Protein AF-A0A7J6B095-F1 (afdb_monomer)

pLDDT: mean 76.27, std 14.7, range [30.58, 93.81]

Nearest PDB structures (foldseek):
  8i7o-assembly1_B8  TM=3.056E-01  e=8.978E+00  Mus musculus
  5c21-assembly1_B  TM=3.243E-01  e=8.467E+00  Escherichia coli

Secondary structure (DSSP, 8-state):
-TTTT-----------------S-HHHHHHHHHHHHHHHHHHHHHHHHHHHHHHHHHHHHHHHHHHHHHHHHHH-TTSS--B--HHHHHHHHHHHHTTPPP-PSPPTTHHHH-B-TT-----HHHHHHHHHHHHHHHHHHHHHHHHHHHHHHHHHHHHHHHHHHHH------S----------SHHHHHHHHHHHHHHHHHHS---SS-GGG-PPPPPP-HHHHHHHHHHHHHHHHHHHHHHHHHHHHHHHH-

Radius of gyration: 40.47 Å; Cα contacts (8 Å, |Δi|>4): 85; chains: 1; bounding box: 91×38×121 Å

InterPro domains:
  IPR012858 Dendritic cell-specific transmembrane protein-like [PF07782] (78-253)
  IPR051856 Cell Surface Receptor and E3 Ligase Protein [PTHR21041] (1-253)

Structure (mmCIF, N/CA/C/O backbone):
data_AF-A0A7J6B095-F1
#
_entry.id   AF-A0A7J6B095-F1
#
loop_
_atom_site.group_PDB
_atom_site.id
_atom_site.type_symbol
_atom_site.label_atom_id
_atom_site.label_alt_id
_atom_site.label_comp_id
_atom_site.label_asym_id
_atom_site.label_entity_id
_atom_site.label_seq_id
_atom_site.pdbx_PDB_ins_code
_atom_site.Cartn_x
_atom_site.Cartn_y
_atom_site.Cartn_z
_atom_site.occupancy
_atom_site.B_iso_or_equiv
_atom_site.auth_seq_id
_atom_site.auth_comp_id
_atom_site.auth_asym_id
_atom_site.auth_atom_id
_atom_site.pdbx_PDB_model_num
ATOM 1 N N . MET A 1 1 ? 58.255 -6.120 -63.615 1.00 47.34 1 MET A N 1
ATOM 2 C CA . MET A 1 1 ? 56.806 -5.817 -63.657 1.00 47.34 1 MET A CA 1
ATOM 3 C C . MET A 1 1 ? 56.027 -6.206 -62.397 1.00 47.34 1 MET A C 1
ATOM 5 O O . MET A 1 1 ? 55.008 -5.591 -62.153 1.00 47.34 1 MET A O 1
ATOM 9 N N . LYS A 1 2 ? 56.481 -7.151 -61.554 1.00 40.62 2 LYS A N 1
ATOM 10 C CA . LYS A 1 2 ? 55.743 -7.586 -60.344 1.00 40.62 2 LYS A CA 1
ATOM 11 C C . LYS A 1 2 ? 55.802 -6.631 -59.130 1.00 40.62 2 LYS A C 1
ATOM 13 O O . LYS A 1 2 ? 55.178 -6.924 -58.126 1.00 40.62 2 LYS A O 1
ATOM 18 N N . LYS A 1 3 ? 56.552 -5.523 -59.220 1.00 46.78 3 LYS A N 1
ATOM 19 C CA . LYS A 1 3 ? 56.699 -4.512 -58.150 1.00 46.78 3 LYS A CA 1
ATOM 20 C C . LYS A 1 3 ? 55.818 -3.268 -58.335 1.00 46.78 3 LYS A C 1
ATOM 22 O O . LYS A 1 3 ? 55.747 -2.450 -57.434 1.00 46.78 3 LYS A O 1
ATOM 27 N N . GLU A 1 4 ? 55.160 -3.125 -59.486 1.00 44.06 4 GLU A N 1
ATOM 28 C CA . GLU A 1 4 ? 54.345 -1.941 -59.824 1.00 44.06 4 GLU A CA 1
ATOM 29 C C . GLU A 1 4 ? 52.897 -2.041 -59.296 1.00 44.06 4 GLU A C 1
ATOM 31 O O . GLU A 1 4 ? 52.136 -1.090 -59.411 1.00 44.06 4 GLU A O 1
ATOM 36 N N . PHE A 1 5 ? 52.502 -3.184 -58.720 1.00 51.31 5 PHE A N 1
ATOM 37 C CA . PHE A 1 5 ? 51.111 -3.474 -58.337 1.00 51.31 5 PHE A CA 1
ATOM 38 C C . PHE A 1 5 ? 50.965 -3.948 -56.878 1.00 51.31 5 PHE A C 1
ATOM 40 O O . PHE A 1 5 ? 50.053 -4.706 -56.554 1.00 51.31 5 PHE A O 1
ATOM 47 N N . GLU A 1 6 ? 51.859 -3.529 -55.978 1.00 35.97 6 GLU A N 1
ATOM 48 C CA . GLU A 1 6 ? 51.652 -3.710 -54.534 1.00 35.97 6 GLU A CA 1
ATOM 49 C C . GLU A 1 6 ? 50.823 -2.543 -53.988 1.00 35.97 6 GLU A C 1
ATOM 51 O O . GLU A 1 6 ? 51.354 -1.495 -53.626 1.00 35.97 6 GLU A O 1
ATOM 56 N N . PHE A 1 7 ? 49.501 -2.709 -53.933 1.00 52.19 7 PHE A N 1
ATOM 57 C CA . PHE A 1 7 ? 48.624 -1.743 -53.272 1.00 52.19 7 PHE A CA 1
ATOM 58 C C . PHE A 1 7 ? 48.262 -2.246 -51.875 1.00 52.19 7 PHE A C 1
ATOM 60 O O . PHE A 1 7 ? 47.612 -3.278 -51.713 1.00 52.19 7 PHE A O 1
ATOM 67 N N . ASN A 1 8 ? 48.675 -1.499 -50.852 1.00 36.00 8 ASN A N 1
ATOM 68 C CA . ASN A 1 8 ? 48.249 -1.712 -49.475 1.00 36.00 8 ASN A CA 1
ATOM 69 C C . ASN A 1 8 ? 46.862 -1.080 -49.289 1.00 36.00 8 ASN A C 1
ATOM 71 O O . ASN A 1 8 ? 46.741 0.130 -49.097 1.00 36.00 8 ASN A O 1
ATOM 75 N N . MET A 1 9 ? 45.808 -1.884 -49.420 1.00 42.50 9 MET A N 1
ATOM 76 C CA . MET A 1 9 ? 44.432 -1.412 -49.284 1.00 42.50 9 MET A CA 1
ATOM 77 C C . MET A 1 9 ? 43.981 -1.518 -47.824 1.00 42.50 9 MET A C 1
ATOM 79 O O . MET A 1 9 ? 43.577 -2.581 -47.358 1.00 42.50 9 MET A O 1
ATOM 83 N N . SER A 1 10 ? 44.033 -0.403 -47.095 1.00 35.91 10 SER A N 1
ATOM 84 C CA . SER A 1 10 ? 43.452 -0.282 -45.756 1.00 35.91 10 SER A CA 1
ATOM 85 C C . SER A 1 10 ? 42.039 0.301 -45.849 1.00 35.91 10 SER A C 1
ATOM 87 O O . SER A 1 10 ? 41.826 1.502 -46.011 1.00 35.91 10 SER A O 1
ATOM 89 N N . ALA A 1 11 ? 41.031 -0.566 -45.759 1.00 40.19 11 ALA A N 1
ATOM 90 C CA . ALA A 1 11 ? 39.640 -0.137 -45.673 1.00 40.19 11 ALA A CA 1
ATOM 91 C C . ALA A 1 11 ? 39.350 0.357 -44.246 1.00 40.19 11 ALA A C 1
ATOM 93 O O . ALA A 1 11 ? 39.178 -0.437 -43.323 1.00 40.19 11 ALA A O 1
ATOM 94 N N . SER A 1 12 ? 39.319 1.678 -44.051 1.00 32.88 12 SER A N 1
ATOM 95 C CA . SER A 1 12 ? 38.871 2.294 -42.797 1.00 32.88 12 SER A CA 1
ATOM 96 C C . SER A 1 12 ? 37.434 2.775 -42.963 1.00 32.88 12 SER A C 1
ATOM 98 O O . SER A 1 12 ? 37.152 3.722 -43.694 1.00 32.88 12 SER A O 1
ATOM 100 N N . VAL A 1 13 ? 36.501 2.094 -42.300 1.00 43.12 13 VAL A N 1
ATOM 101 C CA . VAL A 1 13 ? 35.103 2.530 -42.242 1.00 43.12 13 VAL A CA 1
ATOM 102 C C . VAL A 1 13 ? 35.041 3.714 -41.280 1.00 43.12 13 VAL A C 1
ATOM 104 O O . VAL A 1 13 ? 35.118 3.541 -40.064 1.00 43.12 13 VAL A O 1
ATOM 107 N N . ARG A 1 14 ? 34.962 4.935 -41.818 1.00 30.58 14 ARG A N 1
ATOM 108 C CA . ARG A 1 14 ? 34.700 6.134 -41.016 1.00 30.58 14 ARG A CA 1
ATOM 109 C C . ARG A 1 14 ? 33.197 6.258 -40.824 1.00 30.58 14 ARG A C 1
ATOM 111 O O . ARG A 1 14 ? 32.467 6.506 -41.776 1.00 30.58 14 ARG A O 1
ATOM 118 N N . PHE A 1 15 ? 32.747 6.079 -39.590 1.00 46.19 15 PHE A N 1
ATOM 119 C CA . PHE A 1 15 ? 31.391 6.437 -39.203 1.00 46.19 15 PHE A CA 1
ATOM 120 C C . PHE A 1 15 ? 31.356 7.944 -38.954 1.00 46.19 15 PHE A C 1
ATOM 122 O O . PHE A 1 15 ? 31.789 8.414 -37.903 1.00 46.19 15 PHE A O 1
ATOM 129 N N . GLU A 1 16 ? 30.868 8.708 -39.927 1.00 40.38 16 GLU A N 1
ATOM 130 C CA . GLU A 1 16 ? 30.502 10.106 -39.707 1.00 40.38 16 GLU A CA 1
ATOM 131 C C . GLU A 1 16 ? 29.175 10.140 -38.950 1.00 40.38 16 GLU A C 1
ATOM 133 O O . GLU A 1 16 ? 28.087 10.158 -39.523 1.00 40.38 16 GLU A O 1
ATOM 138 N N . ILE A 1 17 ? 29.263 10.086 -37.621 1.00 55.84 17 ILE A N 1
ATOM 139 C CA . ILE A 1 17 ? 28.111 10.342 -36.765 1.00 55.84 17 ILE A CA 1
ATOM 140 C C . ILE A 1 17 ? 27.923 11.859 -36.746 1.00 55.84 17 ILE A C 1
ATOM 142 O O . ILE A 1 17 ? 28.572 12.565 -35.975 1.00 55.84 17 ILE A O 1
ATOM 146 N N . ASN A 1 18 ? 27.045 12.365 -37.612 1.00 46.94 18 ASN A N 1
ATOM 147 C CA . ASN A 1 18 ? 26.584 13.751 -37.565 1.00 46.94 18 ASN A CA 1
ATOM 148 C C . ASN A 1 18 ? 25.722 13.958 -36.314 1.00 46.94 18 ASN A C 1
ATOM 150 O O . ASN A 1 18 ? 24.491 13.953 -36.360 1.00 46.94 18 ASN A O 1
ATOM 154 N N . LEU A 1 19 ? 26.377 14.139 -35.169 1.00 56.47 19 LEU A N 1
ATOM 155 C CA . LEU A 1 19 ? 25.745 14.711 -33.993 1.00 56.47 19 LEU A CA 1
ATOM 156 C C . LEU A 1 19 ? 25.563 16.204 -34.268 1.00 56.47 19 LEU A C 1
ATOM 158 O O . LEU A 1 19 ? 26.461 17.006 -34.035 1.00 56.47 19 LEU A O 1
ATOM 162 N N . ASN A 1 20 ? 24.381 16.585 -34.755 1.00 54.12 20 ASN A N 1
ATOM 163 C CA . ASN A 1 20 ? 23.942 17.981 -34.865 1.00 54.12 20 ASN A CA 1
ATOM 164 C C . ASN A 1 20 ? 23.611 18.571 -33.474 1.00 54.12 20 ASN A C 1
ATOM 166 O O . ASN A 1 20 ? 22.572 19.193 -33.265 1.00 54.12 20 ASN A O 1
ATOM 170 N N . SER A 1 21 ? 24.463 18.280 -32.493 1.00 58.38 21 SER A N 1
ATOM 171 C CA . SER A 1 21 ? 24.382 18.746 -31.117 1.00 58.38 21 SER A CA 1
ATOM 172 C C . SER A 1 21 ? 25.647 19.543 -30.848 1.00 58.38 21 SER A C 1
ATOM 174 O O . SER A 1 21 ? 26.755 19.017 -30.899 1.00 58.38 21 SER A O 1
ATOM 176 N N . SER A 1 22 ? 25.482 20.835 -30.592 1.00 58.22 22 SER A N 1
ATOM 177 C CA . SER A 1 22 ? 26.563 21.805 -30.417 1.00 58.22 22 SER A CA 1
ATOM 178 C C . SER A 1 22 ? 27.301 21.689 -29.075 1.00 58.22 22 SER A C 1
ATOM 180 O O . SER A 1 22 ? 27.952 22.649 -28.670 1.00 58.22 22 SER A O 1
ATOM 182 N N . GLN 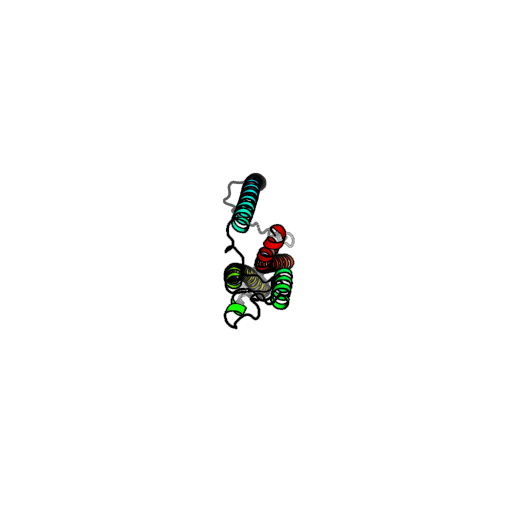A 1 23 ? 27.161 20.579 -28.342 1.00 60.56 23 GLN A N 1
ATOM 183 C CA . GLN A 1 23 ? 27.716 20.416 -26.995 1.00 60.56 23 GLN A CA 1
ATOM 184 C C . GLN A 1 23 ? 28.755 19.301 -26.955 1.00 60.56 23 GLN A C 1
ATOM 186 O O . GLN A 1 23 ? 28.531 18.204 -27.471 1.00 60.56 23 GLN A O 1
ATOM 191 N N . SER A 1 24 ? 29.902 19.588 -26.337 1.00 73.69 24 SER A N 1
ATOM 192 C CA . SER A 1 24 ? 30.945 18.589 -26.140 1.00 73.69 24 SER A CA 1
ATOM 193 C C . SER A 1 24 ? 30.470 17.521 -25.145 1.00 73.69 24 SER A C 1
ATOM 195 O O . SER A 1 24 ? 29.637 17.777 -24.277 1.00 73.69 24 SER A O 1
ATOM 197 N N . VAL A 1 25 ? 31.013 16.303 -25.239 1.00 67.38 25 VAL A N 1
ATOM 198 C CA . VAL A 1 25 ? 30.694 15.202 -24.304 1.00 67.38 25 VAL A CA 1
ATOM 199 C C . VAL A 1 25 ? 30.993 15.596 -22.847 1.00 67.38 25 VAL A C 1
ATOM 201 O O . VAL A 1 25 ? 30.320 15.137 -21.927 1.00 67.38 25 VAL A O 1
ATOM 204 N N . HIS A 1 26 ? 31.965 16.489 -22.636 1.00 71.25 26 HIS A N 1
ATOM 205 C CA . HIS A 1 26 ? 32.287 17.047 -21.325 1.00 71.25 26 HIS A CA 1
ATOM 206 C C . HIS A 1 26 ? 31.180 17.974 -20.799 1.00 71.25 26 HIS A C 1
ATOM 208 O O . HIS A 1 26 ? 30.774 17.835 -19.645 1.00 71.25 26 HIS A O 1
ATOM 214 N N . ASP A 1 27 ? 30.631 18.837 -21.659 1.00 75.44 27 ASP A N 1
ATOM 215 C CA . ASP A 1 27 ? 29.508 19.717 -21.307 1.00 75.44 27 ASP A CA 1
ATOM 216 C C . ASP A 1 27 ? 28.249 18.906 -20.973 1.00 75.44 27 ASP A C 1
ATOM 218 O O . ASP A 1 27 ? 27.526 19.233 -20.034 1.00 75.44 27 ASP A O 1
ATOM 222 N N . MET A 1 28 ? 28.004 17.803 -21.693 1.00 76.00 28 MET A N 1
ATOM 223 C CA . MET A 1 28 ? 26.898 16.889 -21.382 1.00 76.00 28 MET A CA 1
ATOM 224 C C . MET A 1 28 ? 27.082 16.213 -20.018 1.00 76.00 28 MET A C 1
ATOM 226 O O . MET A 1 28 ? 26.128 16.124 -19.250 1.00 76.00 28 MET A O 1
ATOM 230 N N . ALA A 1 29 ? 28.299 15.772 -19.684 1.00 77.00 29 ALA A N 1
ATOM 231 C CA . ALA A 1 29 ? 28.583 15.158 -18.388 1.00 77.00 29 ALA A CA 1
ATOM 232 C C . ALA A 1 29 ? 28.391 16.144 -17.221 1.00 77.00 29 ALA A C 1
ATOM 234 O O . ALA A 1 29 ? 27.789 15.784 -16.210 1.00 77.00 29 ALA A O 1
ATOM 235 N N . GLN A 1 30 ? 28.843 17.394 -17.369 1.00 78.44 30 GLN A N 1
ATOM 236 C CA . GLN A 1 30 ? 28.617 18.435 -16.361 1.00 78.44 30 GLN A CA 1
ATOM 237 C C . GLN A 1 30 ? 27.133 18.763 -16.198 1.00 78.44 30 GLN A C 1
ATOM 239 O O . GLN A 1 30 ? 26.648 18.845 -15.072 1.00 78.44 30 GLN A O 1
ATOM 244 N N . LYS A 1 31 ? 26.395 18.857 -17.307 1.00 79.31 31 LYS A N 1
ATOM 245 C CA . LYS A 1 31 ? 24.956 19.121 -17.277 1.00 79.31 31 LYS A CA 1
ATOM 246 C C . LYS A 1 31 ? 24.173 18.015 -16.562 1.00 79.31 31 LYS A C 1
ATOM 248 O O . LYS A 1 31 ? 23.301 18.318 -15.759 1.00 79.31 31 LYS A O 1
ATOM 253 N N . ILE A 1 32 ? 24.539 16.747 -16.775 1.00 79.00 32 ILE A N 1
ATOM 254 C CA . ILE A 1 32 ? 23.953 15.609 -16.046 1.00 79.00 32 ILE A CA 1
ATOM 255 C C . ILE A 1 32 ? 24.263 15.705 -14.546 1.00 79.00 32 ILE A C 1
ATOM 257 O O . ILE A 1 32 ? 23.381 15.490 -13.720 1.00 79.00 32 ILE A O 1
ATOM 261 N N . MET A 1 33 ? 25.500 16.043 -14.166 1.00 77.62 33 MET A N 1
ATOM 262 C CA . MET A 1 33 ? 25.863 16.196 -12.750 1.00 77.62 33 MET A CA 1
ATOM 263 C C . MET A 1 33 ? 25.113 17.345 -12.065 1.00 77.62 33 MET A C 1
ATOM 265 O O . MET A 1 33 ? 24.774 17.232 -10.887 1.00 77.62 33 MET A O 1
ATOM 269 N N . GLU A 1 34 ? 24.847 18.431 -12.788 1.00 82.00 34 GLU A N 1
ATOM 270 C CA . GLU A 1 34 ? 24.096 19.583 -12.287 1.00 82.00 34 GLU A CA 1
ATOM 271 C C . GLU A 1 34 ? 22.585 19.306 -12.197 1.00 82.00 34 GLU A C 1
ATOM 273 O O . GLU A 1 34 ? 21.941 19.697 -11.226 1.00 82.00 34 GLU A O 1
ATOM 278 N N . GLU A 1 35 ? 22.017 18.538 -13.131 1.00 77.50 35 GLU A N 1
ATOM 279 C CA . GLU A 1 35 ? 20.636 18.041 -13.020 1.00 77.50 35 GLU A CA 1
ATOM 280 C C . GLU A 1 35 ? 20.474 17.100 -11.810 1.00 77.50 35 GLU A C 1
ATOM 282 O O . GLU A 1 35 ? 19.537 17.246 -11.023 1.00 77.50 35 GLU A O 1
ATOM 287 N N . VAL A 1 36 ? 21.435 16.195 -11.586 1.00 78.31 36 VAL A N 1
ATOM 288 C CA . VAL A 1 36 ? 21.434 15.276 -10.432 1.00 78.31 36 VAL A CA 1
ATOM 289 C C . VAL A 1 36 ? 21.576 16.025 -9.101 1.00 78.31 36 VAL A C 1
ATOM 291 O O . VAL A 1 36 ? 20.951 15.646 -8.105 1.00 78.31 36 VAL A O 1
ATOM 294 N N . SER A 1 37 ? 22.384 17.089 -9.046 1.00 74.38 37 SER A N 1
ATOM 295 C CA . SER A 1 37 ? 22.527 17.896 -7.829 1.00 74.38 37 SER A CA 1
ATOM 296 C C . SER A 1 37 ? 21.275 18.730 -7.546 1.00 74.38 37 SER A C 1
ATOM 298 O O . SER A 1 37 ? 20.856 18.818 -6.390 1.00 74.38 37 SER A O 1
ATOM 300 N N . GLN A 1 38 ? 20.622 19.259 -8.582 1.00 77.00 38 GLN A N 1
ATOM 301 C CA . GLN A 1 38 ? 19.366 19.991 -8.451 1.00 77.00 38 GLN A CA 1
ATOM 302 C C . GLN A 1 38 ? 18.216 19.088 -7.976 1.00 77.00 38 GLN A C 1
ATOM 304 O O . GLN A 1 38 ? 17.421 19.485 -7.120 1.00 77.00 38 GLN A O 1
ATOM 309 N N . ASP A 1 39 ? 18.138 17.853 -8.474 1.00 75.62 39 ASP A N 1
ATOM 310 C CA . ASP A 1 39 ? 17.138 16.884 -8.014 1.00 75.62 39 ASP A CA 1
ATOM 311 C C . ASP A 1 39 ? 17.354 16.474 -6.553 1.00 75.62 39 ASP A C 1
ATOM 313 O O . ASP A 1 39 ? 16.387 16.260 -5.817 1.00 75.62 39 ASP A O 1
ATOM 317 N N . ARG A 1 40 ? 18.603 16.458 -6.077 1.00 71.75 40 ARG A N 1
ATOM 318 C CA . ARG A 1 40 ? 18.912 16.206 -4.664 1.00 71.75 40 ARG A CA 1
ATOM 319 C C . ARG A 1 40 ? 18.337 17.280 -3.736 1.00 71.75 40 ARG A C 1
ATOM 321 O O . ARG A 1 40 ? 17.806 16.931 -2.682 1.00 71.75 40 ARG A O 1
ATOM 328 N N . GLU A 1 41 ? 18.420 18.559 -4.100 1.00 77.62 41 GLU A N 1
ATOM 329 C CA . GLU A 1 41 ? 17.838 19.643 -3.291 1.00 77.62 41 GLU A CA 1
ATOM 330 C C . GLU A 1 41 ? 16.308 19.563 -3.251 1.00 77.62 41 GLU A C 1
ATOM 332 O O . GLU A 1 41 ? 15.715 19.656 -2.176 1.00 77.62 41 GLU A O 1
ATOM 337 N N . ARG A 1 42 ? 15.665 19.249 -4.384 1.00 77.00 42 ARG A N 1
ATOM 338 C CA . ARG A 1 42 ? 14.210 19.019 -4.436 1.00 77.00 42 ARG A CA 1
ATOM 339 C C . ARG A 1 42 ? 13.772 17.869 -3.529 1.00 77.00 42 ARG A C 1
ATOM 341 O O . ARG A 1 42 ? 12.742 17.970 -2.864 1.00 77.00 42 ARG A O 1
ATOM 348 N N . VAL A 1 43 ? 14.545 16.782 -3.485 1.00 79.06 43 VAL A N 1
ATOM 349 C CA . VAL A 1 43 ? 14.273 15.636 -2.602 1.00 79.06 43 VAL A CA 1
ATOM 350 C C . VAL A 1 43 ? 14.381 16.034 -1.127 1.00 79.06 43 VAL A C 1
ATOM 352 O O . VAL A 1 43 ? 13.537 15.626 -0.327 1.00 79.06 43 VAL A O 1
ATOM 355 N N . LEU A 1 44 ? 15.374 16.848 -0.758 1.00 82.50 44 LEU A N 1
ATOM 356 C CA . LEU A 1 44 ? 15.530 17.338 0.615 1.00 82.50 44 LEU A CA 1
ATOM 357 C C . LEU A 1 44 ? 14.368 18.252 1.034 1.00 82.50 44 LEU A C 1
ATOM 359 O O . LEU A 1 44 ? 13.817 18.067 2.122 1.00 82.50 44 LEU A O 1
ATOM 363 N N . ASP A 1 45 ? 13.926 19.155 0.159 1.00 83.56 45 ASP A N 1
ATOM 364 C CA . ASP A 1 45 ? 12.758 20.007 0.412 1.00 83.56 45 ASP A CA 1
ATOM 365 C C . ASP A 1 45 ? 11.466 19.186 0.568 1.00 83.56 45 ASP A C 1
ATOM 367 O O . ASP A 1 45 ? 10.670 19.415 1.486 1.00 83.56 45 ASP A O 1
ATOM 371 N N . LEU A 1 46 ? 11.281 18.157 -0.268 1.00 85.75 46 LEU A N 1
ATOM 372 C CA . LEU A 1 46 ? 10.183 17.192 -0.147 1.00 85.75 46 LEU A CA 1
ATOM 373 C C . LEU A 1 46 ? 10.209 16.448 1.196 1.00 85.75 46 LEU A C 1
ATOM 375 O O . LEU A 1 46 ? 9.157 16.273 1.819 1.00 85.75 46 LEU A O 1
ATOM 379 N N . MET A 1 47 ? 11.388 16.043 1.681 1.00 82.69 47 MET A N 1
ATOM 380 C CA . MET A 1 47 ? 11.525 15.434 3.011 1.00 82.69 47 MET A CA 1
ATOM 381 C C . MET A 1 47 ? 11.172 16.412 4.139 1.00 82.69 47 MET A C 1
ATOM 383 O O . MET A 1 47 ? 10.534 16.014 5.121 1.00 82.69 47 MET A O 1
ATOM 387 N N . GLY A 1 48 ? 11.525 17.691 3.995 1.00 86.31 48 GLY A N 1
ATOM 388 C CA . GLY A 1 48 ? 11.110 18.745 4.920 1.00 86.31 48 GLY A CA 1
ATOM 389 C C . GLY A 1 48 ? 9.586 18.840 5.019 1.00 86.31 48 GLY A C 1
ATOM 390 O O . GLY A 1 48 ? 9.022 18.739 6.112 1.00 86.31 48 GLY A O 1
ATOM 391 N N . LEU A 1 49 ? 8.897 18.926 3.878 1.00 87.00 49 LEU A N 1
ATOM 392 C CA . LEU A 1 49 ? 7.430 18.961 3.818 1.00 87.00 49 LEU A CA 1
ATOM 393 C C . LEU A 1 49 ? 6.786 17.707 4.424 1.00 87.00 49 LEU A C 1
ATOM 395 O O . LEU A 1 49 ? 5.837 17.817 5.204 1.00 87.00 49 LEU A O 1
ATOM 399 N N . LEU A 1 50 ? 7.324 16.522 4.127 1.00 88.62 50 LEU A N 1
ATOM 400 C CA . LEU A 1 50 ? 6.867 15.257 4.713 1.00 88.62 50 LEU A CA 1
ATOM 401 C C . LEU A 1 50 ? 6.968 15.258 6.242 1.00 88.62 50 LEU A C 1
ATOM 403 O O . LEU A 1 50 ? 6.076 14.742 6.915 1.00 88.62 50 LEU A O 1
ATOM 407 N N . THR A 1 51 ? 8.009 15.880 6.796 1.00 88.69 51 THR A N 1
ATOM 408 C CA . THR A 1 51 ? 8.195 15.998 8.248 1.00 88.69 51 THR A CA 1
ATOM 409 C C . THR A 1 51 ? 7.098 16.859 8.879 1.00 88.69 51 THR A C 1
ATOM 411 O O . THR A 1 51 ? 6.481 16.449 9.865 1.00 88.69 51 THR A O 1
ATOM 414 N N . TYR A 1 52 ? 6.777 18.011 8.282 1.00 90.88 52 TYR A N 1
ATOM 415 C CA . TYR A 1 52 ? 5.674 18.863 8.746 1.00 90.88 52 TYR A CA 1
ATOM 416 C C . TYR A 1 52 ? 4.312 18.170 8.640 1.00 90.88 52 TYR A C 1
ATOM 418 O O . TYR A 1 52 ? 3.514 18.230 9.578 1.00 90.88 52 TYR A O 1
ATOM 426 N N . VAL A 1 53 ? 4.057 17.462 7.536 1.00 91.88 53 VAL A N 1
ATOM 427 C CA . VAL A 1 53 ? 2.840 16.652 7.368 1.00 91.88 53 VAL A CA 1
ATOM 428 C C . VAL A 1 53 ? 2.769 15.559 8.436 1.00 91.88 53 VAL A C 1
ATOM 430 O O . VAL A 1 53 ? 1.711 15.354 9.031 1.00 91.88 53 VAL A O 1
ATOM 433 N N . GLY A 1 54 ? 3.889 14.900 8.737 1.00 90.25 54 GLY A N 1
ATOM 434 C CA . GLY A 1 54 ? 3.988 13.901 9.800 1.00 90.25 54 GLY A CA 1
ATOM 435 C C . GLY A 1 54 ? 3.620 14.465 11.173 1.00 90.25 54 GLY A C 1
ATOM 436 O O . GLY A 1 54 ? 2.787 13.883 11.869 1.00 90.25 54 GLY A O 1
ATOM 437 N N . LEU A 1 55 ? 4.163 15.629 11.541 1.00 92.38 55 LEU A N 1
ATOM 438 C CA . LEU A 1 55 ? 3.825 16.314 12.796 1.00 92.38 55 LEU A CA 1
ATOM 439 C C . LEU A 1 55 ? 2.343 16.700 12.862 1.00 92.38 55 LEU A C 1
ATOM 441 O O . LEU A 1 55 ? 1.693 16.489 13.887 1.00 92.38 55 LEU A O 1
ATOM 445 N N . PHE A 1 56 ? 1.788 17.217 11.763 1.00 93.00 56 PHE A N 1
ATOM 446 C CA . PHE A 1 56 ? 0.370 17.558 11.677 1.00 93.00 56 PHE A CA 1
ATOM 447 C C . PHE A 1 56 ? -0.530 16.325 11.838 1.00 93.00 56 PHE A C 1
ATOM 449 O O . PHE A 1 56 ? -1.50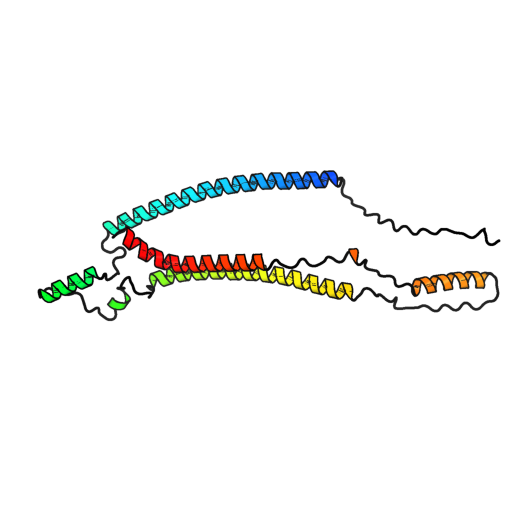5 16.364 12.591 1.00 93.00 56 PHE A O 1
ATOM 456 N N . LEU A 1 57 ? -0.190 15.207 11.188 1.00 91.25 57 LEU A N 1
ATOM 457 C CA . LEU A 1 57 ? -0.897 13.935 11.351 1.00 91.25 57 LEU A CA 1
ATOM 458 C C . LEU A 1 57 ? -0.834 13.444 12.800 1.00 91.25 57 LEU A C 1
ATOM 460 O O . LEU A 1 57 ? -1.846 12.995 13.334 1.00 91.25 57 LEU A O 1
ATOM 464 N N . LEU A 1 58 ? 0.321 13.570 13.454 1.00 92.56 58 LEU A N 1
ATOM 465 C CA . LEU A 1 58 ? 0.505 13.183 14.852 1.00 92.56 58 LEU A CA 1
ATOM 466 C C . LEU A 1 58 ? -0.389 14.023 15.779 1.00 92.56 58 LEU A C 1
ATOM 468 O O . LEU A 1 58 ? -1.125 13.471 16.600 1.00 92.56 58 LEU A O 1
ATOM 472 N N . LEU A 1 59 ? -0.415 15.345 15.583 1.00 93.19 59 LEU A N 1
ATOM 473 C CA . LEU A 1 59 ? -1.310 16.249 16.308 1.00 93.19 59 LEU A CA 1
ATOM 474 C C . LEU A 1 59 ? -2.787 15.906 16.060 1.00 93.19 59 LEU A C 1
ATOM 476 O O . LEU A 1 59 ? -3.585 15.851 16.996 1.00 93.19 59 LEU A O 1
ATOM 480 N N . PHE A 1 60 ? -3.164 15.624 14.812 1.00 92.38 60 PHE A N 1
ATOM 481 C CA . PHE A 1 60 ? -4.526 15.231 14.460 1.00 92.38 60 PHE A CA 1
ATOM 482 C C . PHE A 1 60 ? -4.943 13.914 15.131 1.00 92.38 60 PHE A C 1
ATOM 484 O O . PHE A 1 60 ? -6.054 13.813 15.661 1.00 92.38 60 PHE A O 1
ATOM 491 N N . LEU A 1 61 ? -4.059 12.912 15.150 1.00 89.56 61 LEU A N 1
ATOM 492 C CA . LEU A 1 61 ? -4.286 11.644 15.845 1.00 89.56 61 LEU A CA 1
ATOM 493 C C . LEU A 1 61 ? -4.454 11.854 17.353 1.00 89.56 61 LEU A C 1
ATOM 495 O O . LEU A 1 61 ? -5.367 11.279 17.949 1.00 89.56 61 LEU A O 1
ATOM 499 N N . TYR A 1 62 ? -3.638 12.723 17.954 1.00 90.50 62 TYR A N 1
ATOM 500 C CA . TYR A 1 62 ? -3.768 13.096 19.360 1.00 90.50 62 TYR A CA 1
ATOM 501 C C . TYR A 1 62 ? -5.129 13.744 19.6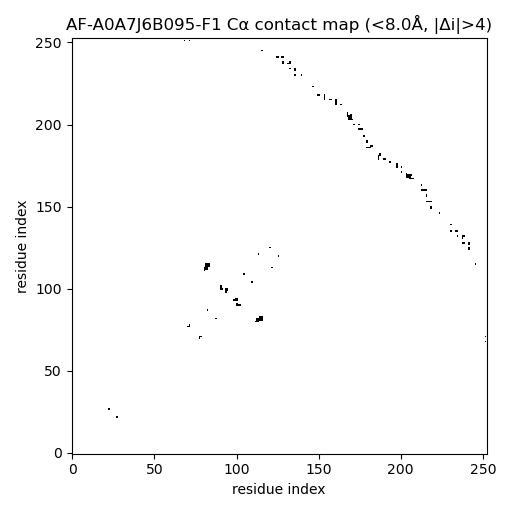55 1.00 90.50 62 TYR A C 1
ATOM 503 O O . TYR A 1 62 ? -5.854 13.292 20.543 1.00 90.50 62 TYR A O 1
ATOM 511 N N . LEU A 1 63 ? -5.544 14.736 18.861 1.00 91.81 63 LEU A N 1
ATOM 512 C CA . LEU A 1 63 ? -6.855 15.380 19.007 1.00 91.81 63 LEU A CA 1
ATOM 513 C C . LEU A 1 63 ? -8.006 14.378 18.848 1.00 91.81 63 LEU A C 1
ATOM 515 O O . LEU A 1 63 ? -8.971 14.408 19.615 1.00 91.81 63 LEU A O 1
ATOM 519 N N . LYS A 1 64 ? -7.907 13.450 17.889 1.00 88.12 64 LYS A N 1
ATOM 520 C CA . LYS A 1 64 ? -8.882 12.363 17.722 1.00 88.12 64 LYS A CA 1
ATOM 521 C C . LYS A 1 64 ? -8.970 11.481 18.963 1.00 88.12 64 LYS A C 1
ATOM 523 O O . LYS A 1 64 ? -10.085 11.144 19.357 1.00 88.12 64 LYS A O 1
ATOM 528 N N . ALA A 1 65 ? -7.842 11.138 19.581 1.00 88.06 65 ALA A N 1
ATOM 529 C CA . ALA A 1 65 ? -7.813 10.344 20.805 1.00 88.06 65 ALA A CA 1
ATOM 530 C C . ALA A 1 65 ? -8.465 11.085 21.986 1.00 88.06 65 ALA A C 1
ATOM 532 O O . ALA A 1 65 ? -9.283 10.501 22.695 1.00 88.06 65 ALA A O 1
ATOM 533 N N . VAL A 1 66 ? -8.189 12.383 22.155 1.00 89.25 66 VAL A N 1
ATOM 534 C CA . VAL A 1 66 ? -8.818 13.211 23.202 1.00 89.25 66 VAL A CA 1
ATOM 535 C C . VAL A 1 66 ? -10.330 13.312 22.994 1.00 89.25 66 VAL A C 1
ATOM 537 O O . VAL A 1 66 ? -11.100 13.091 23.927 1.00 89.25 66 VAL A O 1
ATOM 540 N N . LEU A 1 67 ? -10.779 13.581 21.764 1.00 88.62 67 LEU A N 1
ATOM 541 C CA . LEU A 1 67 ? -12.206 13.639 21.434 1.00 88.62 67 LEU A CA 1
ATOM 542 C C . LEU A 1 67 ? -12.904 12.290 21.624 1.00 88.62 67 LEU A C 1
ATOM 544 O O . LEU A 1 67 ? -14.073 12.263 22.012 1.00 88.62 67 LEU A O 1
ATOM 548 N N . TYR A 1 68 ? -12.210 11.187 21.336 1.00 87.25 68 TYR A N 1
ATOM 549 C CA . TYR A 1 68 ? -12.713 9.840 21.580 1.00 87.25 68 TYR A CA 1
ATOM 550 C C . TYR A 1 68 ? -12.900 9.594 23.076 1.00 87.25 68 TYR A C 1
ATOM 552 O O . TYR A 1 68 ? -14.005 9.263 23.496 1.00 87.25 68 TYR A O 1
ATOM 560 N N . LYS A 1 69 ? -11.859 9.842 23.883 1.00 86.50 69 LYS A N 1
ATOM 561 C CA . LYS A 1 69 ? -11.913 9.713 25.345 1.00 86.50 69 LYS A CA 1
ATOM 562 C C . LYS A 1 69 ? -13.032 10.566 25.940 1.00 86.50 69 LYS A C 1
ATOM 564 O O . LYS A 1 69 ? -13.789 10.085 26.775 1.00 86.50 69 LYS A O 1
ATOM 569 N N . ASN A 1 70 ? -13.165 11.812 25.485 1.00 87.81 70 ASN A N 1
ATOM 570 C CA . ASN A 1 70 ? -14.196 12.712 25.989 1.00 87.81 70 ASN A CA 1
ATOM 571 C C . ASN A 1 70 ? -15.611 12.182 25.712 1.00 87.81 70 ASN A C 1
ATOM 573 O O . ASN A 1 70 ? -16.451 12.202 26.606 1.00 87.81 70 ASN A O 1
ATOM 577 N N . ARG A 1 71 ? -15.866 11.667 24.498 1.00 85.75 71 ARG A N 1
ATOM 578 C CA . ARG A 1 71 ? -17.159 11.050 24.156 1.00 85.75 71 ARG A CA 1
ATOM 579 C C . ARG A 1 71 ? -17.406 9.755 24.915 1.00 85.75 71 ARG A C 1
ATOM 581 O O . ARG A 1 71 ? -18.524 9.550 25.357 1.00 85.75 71 ARG A O 1
ATOM 588 N N . TYR A 1 72 ? -16.381 8.924 25.079 1.00 83.44 72 TYR A N 1
ATOM 589 C CA . TYR A 1 72 ? -16.489 7.663 25.811 1.00 83.44 72 TYR A CA 1
ATOM 590 C C . TYR A 1 72 ? -16.850 7.877 27.290 1.00 83.44 72 TYR A C 1
ATOM 592 O O . TYR A 1 72 ? -17.569 7.069 27.857 1.00 83.44 72 TYR A O 1
ATOM 600 N N . LEU A 1 73 ? -16.396 8.977 27.903 1.00 84.00 73 LEU A N 1
ATOM 601 C CA . LEU A 1 73 ? -16.713 9.311 29.299 1.00 84.00 73 LEU A CA 1
ATOM 602 C C . LEU A 1 73 ? -18.054 10.039 29.488 1.00 84.00 73 LEU A C 1
ATOM 604 O O . LEU A 1 73 ? -18.625 9.950 30.567 1.00 84.00 73 LEU A O 1
ATOM 608 N N . HIS A 1 74 ? -18.532 10.787 28.487 1.00 85.00 74 HIS A N 1
ATOM 609 C CA . HIS A 1 74 ? -19.741 11.620 28.618 1.00 85.00 74 HIS A CA 1
ATOM 610 C C . HIS A 1 74 ? -20.992 11.038 27.948 1.00 85.00 74 HIS A C 1
ATOM 612 O O . HIS A 1 74 ? -22.084 11.549 28.174 1.00 85.00 74 HIS A O 1
ATOM 618 N N . SER A 1 75 ? -20.853 10.033 27.083 1.00 84.25 75 SER A N 1
ATOM 619 C CA . SER A 1 75 ? -21.965 9.458 26.324 1.00 84.25 75 SER A CA 1
ATOM 620 C C . SER A 1 75 ? -22.052 7.960 26.577 1.00 84.25 75 SER A C 1
ATOM 622 O O . SER A 1 75 ? -21.310 7.194 25.966 1.00 84.25 75 SER A O 1
ATOM 624 N N . ASP A 1 76 ? -23.021 7.540 27.387 1.00 76.75 76 ASP A N 1
ATOM 625 C CA . ASP A 1 76 ? -23.239 6.125 27.733 1.00 76.75 76 ASP A CA 1
ATOM 626 C C . ASP A 1 76 ? -23.580 5.242 26.516 1.00 76.75 76 ASP A C 1
ATOM 628 O O . ASP A 1 76 ? -23.309 4.039 26.511 1.00 76.75 76 ASP A O 1
ATOM 632 N N . ASP A 1 77 ? -24.115 5.844 25.447 1.00 78.62 77 ASP A N 1
ATOM 633 C CA . ASP A 1 77 ? -24.425 5.167 24.179 1.00 78.62 77 ASP A CA 1
ATOM 634 C C . ASP A 1 77 ? -23.196 4.960 23.270 1.00 78.62 77 ASP A C 1
ATOM 636 O O . ASP A 1 77 ? -23.258 4.249 22.259 1.00 78.62 77 ASP A O 1
ATOM 640 N N . PHE A 1 78 ? -22.065 5.608 23.566 1.00 78.38 78 PHE A N 1
ATOM 641 C CA . PHE A 1 78 ? -20.905 5.617 22.679 1.00 78.38 78 PHE A CA 1
ATOM 642 C C . PHE A 1 78 ? -20.017 4.384 22.909 1.00 78.38 78 PHE A C 1
ATOM 644 O O . PHE A 1 78 ? -19.375 4.245 23.941 1.00 78.38 78 PHE A O 1
ATOM 651 N N . ASP A 1 79 ? -19.945 3.498 21.908 1.00 74.69 79 ASP A N 1
ATOM 652 C CA . ASP A 1 79 ? -19.124 2.268 21.925 1.00 74.69 79 ASP A CA 1
ATOM 653 C C . ASP A 1 79 ? -19.523 1.234 23.008 1.00 74.69 79 ASP A C 1
ATOM 655 O O . ASP A 1 79 ? -18.752 0.342 23.363 1.00 74.69 79 ASP A O 1
ATOM 659 N N . ASN A 1 80 ? -20.768 1.299 23.500 1.00 76.81 80 ASN A N 1
ATOM 660 C CA . ASN A 1 80 ? -21.302 0.425 24.551 1.00 76.81 80 ASN A CA 1
ATOM 661 C C . ASN A 1 80 ? -22.107 -0.774 24.007 1.00 76.81 80 ASN A C 1
ATOM 663 O O . ASN A 1 80 ? -23.258 -1.014 24.360 1.00 76.81 80 ASN A O 1
ATOM 667 N N . PHE A 1 81 ? -21.509 -1.539 23.096 1.00 78.62 81 PHE A N 1
ATOM 668 C CA . PHE A 1 81 ? -22.116 -2.755 22.526 1.00 78.62 81 PHE A CA 1
ATOM 669 C C . PHE A 1 81 ? -21.403 -4.039 22.971 1.00 78.62 81 PHE A C 1
ATOM 671 O O . PHE A 1 81 ? -21.621 -5.116 22.414 1.00 78.62 81 PHE A O 1
ATOM 678 N N . TYR A 1 82 ? -20.538 -3.943 23.982 1.00 79.81 82 TYR A N 1
ATOM 679 C CA . TYR A 1 82 ? -19.677 -5.042 24.396 1.00 79.81 82 TYR A CA 1
ATOM 680 C C . TYR A 1 82 ? -20.054 -5.622 25.754 1.00 79.81 82 TYR A C 1
ATOM 682 O O . TYR A 1 82 ? -20.047 -4.920 26.763 1.00 79.81 82 TYR A O 1
ATOM 690 N N . ILE A 1 83 ? -20.209 -6.942 25.811 1.00 82.00 83 ILE A N 1
ATOM 691 C CA . ILE A 1 83 ? -20.470 -7.663 27.062 1.00 82.00 83 ILE A CA 1
ATOM 692 C C . ILE A 1 83 ? -19.138 -8.102 27.675 1.00 82.00 83 ILE A C 1
ATOM 694 O O . ILE A 1 83 ? -18.474 -9.004 27.160 1.00 82.00 83 ILE A O 1
ATOM 698 N N . THR A 1 84 ? -18.718 -7.448 28.759 1.00 84.25 84 THR A N 1
ATOM 699 C CA . THR A 1 84 ? -17.474 -7.770 29.481 1.00 84.25 84 THR A CA 1
ATOM 700 C C . THR A 1 84 ? -17.681 -8.901 30.491 1.00 84.25 84 THR A C 1
ATOM 702 O O . THR A 1 84 ? -18.794 -9.161 30.942 1.00 84.25 84 THR A O 1
ATOM 705 N N . LYS A 1 85 ? -16.592 -9.569 30.904 1.00 83.81 85 LYS A N 1
ATOM 706 C CA . LYS A 1 85 ? -16.653 -10.597 31.963 1.00 83.81 85 LYS A CA 1
ATOM 707 C C . LYS A 1 85 ? -17.163 -10.027 33.294 1.00 83.81 85 LYS A C 1
ATOM 709 O O . LYS A 1 85 ? -17.918 -10.698 33.985 1.00 83.81 85 LYS A O 1
ATOM 714 N N . GLN A 1 86 ? -16.795 -8.783 33.608 1.00 84.56 86 GLN A N 1
ATOM 715 C CA . GLN A 1 86 ? -17.270 -8.070 34.799 1.00 84.56 86 GLN A CA 1
ATOM 716 C C . GLN A 1 86 ? -18.787 -7.852 34.767 1.00 84.56 86 GLN A C 1
ATOM 718 O O . GLN A 1 86 ? -19.448 -8.071 35.777 1.00 84.56 86 GLN A O 1
ATOM 723 N N . PHE A 1 87 ? -19.350 -7.493 33.605 1.00 87.06 87 PHE A N 1
ATOM 724 C CA . PHE A 1 87 ? -20.799 -7.368 33.438 1.00 87.06 87 PHE A CA 1
ATOM 725 C C . PHE A 1 87 ? -21.510 -8.703 33.686 1.00 87.06 87 PHE A C 1
ATOM 727 O O . PHE A 1 87 ? -22.486 -8.751 34.424 1.00 87.06 87 PHE A O 1
ATOM 734 N N . VAL A 1 88 ? -20.977 -9.801 33.138 1.00 88.00 88 VAL A N 1
ATOM 735 C CA . VAL A 1 88 ? -21.538 -11.148 33.347 1.00 88.00 88 VAL A CA 1
ATOM 736 C C . VAL A 1 88 ? -21.491 -11.557 34.824 1.00 88.00 88 VAL A C 1
ATOM 738 O O . VAL A 1 88 ? -22.436 -12.159 35.329 1.00 88.00 88 VAL A O 1
ATOM 741 N N . GLU A 1 89 ? -20.414 -11.228 35.542 1.00 89.94 89 GLU A N 1
ATOM 742 C CA . GLU A 1 89 ? -20.313 -11.514 36.977 1.00 89.94 89 GLU A CA 1
ATOM 743 C C . GLU A 1 89 ? -21.303 -10.680 37.804 1.00 89.94 89 GLU A C 1
ATOM 745 O O . GLU A 1 89 ? -21.932 -11.202 38.727 1.00 89.94 89 GLU A O 1
ATOM 750 N N . LEU A 1 90 ? -21.469 -9.400 37.464 1.00 88.56 90 LEU A N 1
ATOM 751 C CA . LEU A 1 90 ? -22.420 -8.508 38.123 1.00 88.56 90 LEU A CA 1
ATOM 752 C C . LEU A 1 90 ? -23.869 -8.962 37.893 1.00 88.56 90 LEU A C 1
ATOM 754 O O . LEU A 1 90 ? -24.642 -9.045 38.845 1.00 88.56 90 LEU A O 1
ATOM 758 N N . ASP A 1 91 ? -24.211 -9.325 36.657 1.00 90.56 91 ASP A N 1
ATOM 759 C CA . ASP A 1 91 ? -25.529 -9.853 36.294 1.00 90.56 91 ASP A CA 1
ATOM 760 C C . ASP A 1 91 ? -25.830 -11.164 37.035 1.00 90.56 91 ASP A C 1
ATOM 762 O O . ASP A 1 91 ? -26.908 -11.340 37.605 1.00 90.56 91 ASP A O 1
ATOM 766 N N . ARG A 1 92 ? -24.825 -12.044 37.164 1.00 90.69 92 ARG A N 1
ATOM 767 C CA . ARG A 1 92 ? -24.937 -13.261 37.977 1.00 90.69 92 ARG A CA 1
ATOM 768 C C . ARG A 1 92 ? -25.199 -12.942 39.450 1.00 90.69 92 ARG A C 1
ATOM 770 O O . ARG A 1 92 ? -26.050 -13.589 40.056 1.00 90.69 92 ARG A O 1
ATOM 777 N N . LYS A 1 93 ? -24.516 -11.945 40.028 1.00 91.69 93 LYS A N 1
ATOM 778 C CA . LYS A 1 93 ? -24.769 -11.493 41.410 1.00 91.69 93 LYS A CA 1
ATOM 779 C C . LYS A 1 93 ? -26.196 -10.963 41.568 1.00 91.69 93 LYS A C 1
ATOM 781 O O . LYS A 1 93 ? -26.861 -11.315 42.541 1.00 91.69 93 LYS A O 1
ATOM 786 N N . PHE A 1 94 ? -26.698 -10.180 40.614 1.00 90.75 94 PHE A N 1
ATOM 787 C CA . PHE A 1 94 ? -28.079 -9.694 40.646 1.00 90.75 94 PHE A CA 1
ATOM 788 C C . PHE A 1 94 ? -29.102 -10.822 40.534 1.00 90.75 94 PHE A C 1
ATOM 790 O O . PHE A 1 94 ? -30.025 -10.869 41.347 1.00 90.75 94 PHE A O 1
ATOM 797 N N . SER A 1 95 ? -28.873 -11.781 39.637 1.00 89.50 95 SER A N 1
ATOM 798 C CA . SER A 1 95 ? -29.694 -12.987 39.518 1.00 89.50 95 SER A CA 1
ATOM 799 C C . SER A 1 95 ? -29.757 -13.761 40.841 1.00 89.50 95 SER A C 1
ATOM 801 O O . SER A 1 95 ? -30.843 -14.095 41.311 1.00 89.50 95 SER A O 1
ATOM 803 N N . THR A 1 96 ? -28.617 -13.956 41.519 1.00 91.19 96 THR A N 1
ATOM 804 C CA . THR A 1 96 ? -28.592 -14.632 42.831 1.00 91.19 96 THR A CA 1
ATOM 805 C C . THR A 1 96 ? -29.280 -13.844 43.948 1.00 91.19 96 THR A C 1
ATOM 807 O O . THR A 1 96 ? -29.734 -14.438 44.918 1.00 91.19 96 THR A O 1
ATOM 810 N N . GLN A 1 97 ? -29.377 -12.517 43.820 1.00 92.88 97 GLN A N 1
ATOM 811 C CA . GLN A 1 97 ? -30.066 -11.635 44.768 1.00 92.88 97 GLN A CA 1
ATOM 812 C C . GLN A 1 97 ? -31.563 -11.459 44.445 1.00 92.88 97 GLN A C 1
ATOM 814 O O . GLN A 1 97 ? -32.220 -10.640 45.083 1.00 92.88 97 GLN A O 1
ATOM 819 N N . GLY A 1 98 ? -32.103 -12.170 43.446 1.00 85.69 98 GLY A N 1
ATOM 820 C CA . GLY A 1 98 ? -33.498 -12.029 43.010 1.00 85.69 98 GLY A CA 1
ATOM 821 C C . GLY A 1 98 ? -33.812 -10.690 42.330 1.00 85.69 98 GLY A C 1
ATOM 822 O O . GLY A 1 98 ? -34.975 -10.312 42.215 1.00 85.69 98 GLY A O 1
ATOM 823 N N . LYS A 1 99 ? -32.783 -9.955 41.897 1.00 89.94 99 LYS A N 1
ATOM 824 C CA . LYS A 1 99 ? -32.914 -8.712 41.125 1.00 89.94 99 LYS A CA 1
ATOM 825 C C . LYS A 1 99 ? -33.044 -9.037 39.630 1.00 89.94 99 LYS A C 1
ATOM 827 O O . LYS A 1 99 ? -32.606 -10.109 39.209 1.00 89.94 99 LYS A O 1
ATOM 832 N N . PRO A 1 100 ? -33.635 -8.139 38.819 1.00 85.31 100 PRO A N 1
ATOM 833 C CA . PRO A 1 100 ? -33.787 -8.373 37.386 1.00 85.31 100 PRO A CA 1
ATOM 834 C C . PRO A 1 100 ? -32.415 -8.559 36.724 1.00 85.31 100 PRO A C 1
ATOM 836 O O . PRO A 1 100 ? -31.569 -7.669 36.785 1.00 85.31 100 PRO A O 1
ATOM 839 N N . ALA A 1 101 ? -32.213 -9.729 36.119 1.00 85.06 101 ALA A N 1
ATOM 840 C CA . ALA A 1 101 ? -31.032 -10.066 35.333 1.00 85.06 101 ALA A CA 1
ATOM 841 C C . ALA A 1 101 ? -31.307 -9.808 33.845 1.00 85.06 101 ALA A C 1
ATOM 843 O O . ALA A 1 101 ? -32.421 -10.030 33.366 1.00 85.06 101 ALA A O 1
ATOM 844 N N . VAL A 1 102 ? -30.300 -9.319 33.127 1.00 85.19 102 VAL A N 1
ATOM 845 C CA . VAL A 1 102 ? -30.382 -8.931 31.710 1.00 85.19 102 VAL A CA 1
ATOM 846 C C . VAL A 1 102 ? -30.073 -10.117 30.789 1.00 85.19 102 VAL A C 1
ATOM 848 O O . VAL A 1 102 ? -30.527 -10.155 29.648 1.00 85.19 102 VAL A O 1
ATOM 851 N N . LEU A 1 103 ? -29.312 -11.107 31.262 1.00 85.81 103 LEU A N 1
ATOM 852 C CA . LEU A 1 103 ? -29.035 -12.343 30.526 1.00 85.81 103 LEU A CA 1
ATOM 853 C C . LEU A 1 103 ? -30.142 -13.381 30.818 1.00 85.81 103 LEU A C 1
ATOM 855 O O . LEU A 1 103 ? -30.590 -13.472 31.961 1.00 85.81 103 LEU A O 1
ATOM 859 N N . PRO A 1 104 ? -30.574 -14.220 29.850 1.00 83.56 104 PRO A N 1
ATOM 860 C CA . PRO A 1 104 ? -29.984 -14.495 28.535 1.00 83.56 104 PRO A CA 1
ATOM 861 C C . PRO A 1 104 ? -30.446 -13.548 27.413 1.00 83.56 104 PRO A C 1
ATOM 863 O O . PRO A 1 104 ? -31.608 -13.165 27.337 1.00 83.56 104 PRO A O 1
ATOM 866 N N . LEU A 1 105 ? -29.537 -13.251 26.478 1.00 82.44 105 LEU A N 1
ATOM 867 C CA . LEU A 1 105 ? -29.816 -12.408 25.309 1.00 82.44 105 LEU A CA 1
ATOM 868 C C . LEU A 1 105 ? -30.835 -13.055 24.366 1.00 82.44 105 LEU A C 1
ATOM 870 O O . LEU A 1 105 ? -30.745 -14.244 24.040 1.00 82.44 105 LEU A O 1
ATOM 874 N N . SER A 1 106 ? -31.730 -12.239 23.815 1.00 84.62 106 SER A N 1
ATOM 875 C CA . SER A 1 106 ? -32.564 -12.637 22.685 1.00 84.62 106 SER A CA 1
ATOM 876 C C . SER A 1 106 ? -31.717 -12.884 21.429 1.00 84.62 106 SER A C 1
ATOM 878 O O . SER A 1 106 ? -30.663 -12.275 21.229 1.00 84.62 106 SER A O 1
ATOM 880 N N . LYS A 1 107 ? -32.200 -13.724 20.499 1.00 79.75 107 LYS A N 1
ATOM 881 C CA . LYS A 1 107 ? -31.509 -14.009 19.221 1.00 79.75 107 LYS A CA 1
ATOM 882 C C . LYS A 1 107 ? -31.179 -12.739 18.423 1.00 79.75 107 LYS A C 1
ATOM 884 O O . LYS A 1 107 ? -30.184 -12.711 17.706 1.00 79.75 107 LYS A O 1
ATOM 889 N N . LYS A 1 108 ? -32.021 -11.704 18.535 1.00 80.56 108 LYS A N 1
ATOM 890 C CA . LYS A 1 108 ? -31.812 -10.403 17.880 1.00 80.56 108 LYS A CA 1
ATOM 891 C C . LYS A 1 108 ? -30.733 -9.576 18.587 1.00 80.56 108 LYS A C 1
ATOM 893 O O . LYS A 1 108 ? -29.908 -8.964 17.922 1.00 80.56 108 LYS A O 1
ATOM 898 N N . GLU A 1 109 ? -30.704 -9.602 19.915 1.00 82.19 109 GLU A N 1
ATOM 899 C CA . GLU A 1 109 ? -29.733 -8.865 20.735 1.00 82.19 109 GLU A CA 1
ATOM 900 C C . GLU A 1 109 ? -28.334 -9.473 20.640 1.00 82.19 109 GLU A C 1
ATOM 902 O O . GLU A 1 109 ? -27.353 -8.741 20.578 1.00 82.19 109 GLU A O 1
ATOM 907 N N . ALA A 1 110 ? -28.238 -10.799 20.511 1.00 77.44 110 ALA A N 1
ATOM 908 C CA . ALA A 1 110 ? -26.980 -11.513 20.295 1.00 77.44 110 ALA A CA 1
ATOM 909 C C . ALA A 1 110 ? -26.271 -11.156 18.968 1.00 77.44 110 ALA A C 1
ATOM 911 O O . ALA A 1 110 ? -25.103 -11.493 18.781 1.00 77.44 110 ALA A O 1
ATOM 912 N N . LEU A 1 111 ? -26.964 -10.500 18.026 1.00 73.88 111 LEU A N 1
ATOM 913 C CA . LEU A 1 111 ? -26.359 -9.960 16.801 1.00 73.88 111 LEU A CA 1
ATOM 914 C C . LEU A 1 111 ? -25.798 -8.544 16.996 1.00 73.88 111 LEU A C 1
ATOM 916 O O . LEU A 1 111 ? -24.905 -8.143 16.247 1.00 73.88 111 LEU A O 1
ATOM 920 N N . THR A 1 112 ? -26.326 -7.801 17.969 1.00 74.38 112 THR A N 1
ATOM 921 C CA . THR A 1 112 ? -25.946 -6.413 18.261 1.00 74.38 112 THR A CA 1
ATOM 922 C C . THR A 1 112 ? -24.848 -6.353 19.317 1.00 74.38 112 THR A C 1
ATOM 924 O O . THR A 1 112 ? -23.870 -5.630 19.134 1.00 74.38 112 THR A O 1
ATOM 927 N N . TYR A 1 113 ? -24.987 -7.128 20.396 1.00 77.44 113 TYR A N 1
ATOM 928 C CA . TYR A 1 113 ? -24.039 -7.159 21.504 1.00 77.44 113 TYR A CA 1
ATOM 929 C C . TYR A 1 113 ? -22.994 -8.252 21.313 1.00 77.44 113 TYR A C 1
ATOM 931 O O . TYR A 1 113 ? -23.319 -9.412 21.065 1.00 77.44 113 TYR A O 1
ATOM 939 N N . ILE A 1 114 ? -21.721 -7.882 21.439 1.00 74.75 114 ILE A N 1
ATOM 940 C CA . ILE A 1 114 ? -20.595 -8.760 21.119 1.00 74.75 114 ILE A CA 1
ATOM 941 C C . ILE A 1 114 ? -19.700 -8.908 22.341 1.00 74.75 114 ILE A C 1
ATOM 943 O O . ILE A 1 114 ? -19.355 -7.947 23.024 1.00 74.75 114 ILE A O 1
ATOM 947 N N . THR A 1 115 ? -19.271 -10.128 22.627 1.00 73.56 115 THR A N 1
ATOM 948 C CA . THR A 1 115 ? -18.244 -10.352 23.643 1.00 73.56 115 THR A CA 1
ATOM 949 C C . THR A 1 115 ? -16.873 -9.964 23.058 1.00 73.56 115 THR A C 1
ATOM 951 O O . THR A 1 115 ? -16.521 -10.440 21.976 1.00 73.56 115 THR A O 1
ATOM 954 N N . PRO A 1 116 ? -16.062 -9.136 23.744 1.00 69.44 116 PRO A N 1
ATOM 955 C CA . PRO A 1 116 ? -14.876 -8.487 23.167 1.00 69.44 116 PRO A CA 1
ATOM 956 C C . PRO A 1 116 ? -13.791 -9.459 22.675 1.00 69.44 116 PRO A C 1
ATOM 958 O O . PRO A 1 116 ? -13.005 -9.107 21.803 1.00 69.44 116 PRO A O 1
ATOM 961 N N . TYR A 1 117 ? -13.772 -10.689 23.196 1.00 65.44 117 TYR A N 1
ATOM 962 C CA . TYR A 1 117 ? -12.796 -11.725 22.842 1.00 65.44 117 TYR A CA 1
ATOM 963 C C . TYR A 1 117 ? -13.151 -12.535 21.584 1.00 65.44 117 TYR A C 1
ATOM 965 O O . TYR A 1 117 ? -12.342 -13.345 21.140 1.00 65.44 117 TYR A O 1
ATOM 973 N N . TYR A 1 118 ? -14.337 -12.353 20.997 1.00 68.25 118 TYR A N 1
ATOM 974 C CA . TYR A 1 118 ? -14.712 -13.110 19.803 1.00 68.25 118 TYR A CA 1
ATOM 975 C C . TYR A 1 118 ? -14.150 -12.461 18.536 1.00 68.25 118 TYR A C 1
ATOM 977 O O . TYR A 1 118 ? -14.357 -11.274 18.281 1.00 68.25 118 TYR A O 1
ATOM 985 N N . LEU A 1 119 ? -13.523 -13.281 17.685 1.00 65.94 119 LEU A N 1
ATOM 986 C CA . LEU A 1 119 ? -12.960 -12.878 16.386 1.00 65.94 119 LEU A CA 1
ATOM 987 C C . LEU A 1 119 ? -14.012 -12.417 15.357 1.00 65.94 119 LEU A C 1
ATOM 989 O O . LEU A 1 119 ? -13.675 -12.003 14.252 1.00 65.94 119 LEU A O 1
ATOM 993 N N . ARG A 1 120 ? -15.304 -12.514 15.684 1.00 67.50 120 ARG A N 1
ATOM 994 C CA . ARG A 1 120 ? -16.394 -12.144 14.781 1.00 67.50 120 ARG A CA 1
ATOM 995 C C . ARG A 1 120 ? -16.446 -10.622 14.639 1.00 67.50 120 ARG A C 1
ATOM 997 O O . ARG A 1 120 ? -16.746 -9.928 15.609 1.00 67.50 120 ARG A O 1
ATOM 1004 N N . LEU A 1 121 ? -16.167 -10.112 13.439 1.00 65.88 121 LEU A N 1
ATOM 1005 C CA . LEU A 1 121 ? -16.311 -8.689 13.127 1.00 65.88 121 LEU A CA 1
ATOM 1006 C C . LEU A 1 121 ? -17.786 -8.273 13.111 1.00 65.88 121 LEU A C 1
ATOM 1008 O O . LEU A 1 121 ? -18.630 -8.945 12.512 1.00 65.88 121 LEU A O 1
ATOM 1012 N N . THR A 1 122 ? -18.076 -7.121 13.707 1.00 72.19 122 THR A N 1
ATOM 1013 C CA . THR A 1 122 ? -19.390 -6.473 13.644 1.00 72.19 122 THR A CA 1
ATOM 1014 C C . THR A 1 122 ? -19.675 -6.027 12.212 1.00 72.19 122 THR A C 1
ATOM 1016 O O . THR A 1 122 ? -18.756 -5.645 11.489 1.00 72.19 122 THR A O 1
ATOM 1019 N N . SER A 1 123 ? -20.940 -5.956 11.787 1.00 69.94 123 SER A N 1
ATOM 1020 C CA . SER A 1 123 ? -21.308 -5.448 10.451 1.00 69.94 123 SER A CA 1
ATOM 1021 C C . SER A 1 123 ? -20.706 -4.066 10.140 1.00 69.94 123 SER A C 1
ATOM 1023 O O . SER A 1 123 ? -20.296 -3.800 9.009 1.00 69.94 123 SER A O 1
ATOM 1025 N N . ARG A 1 124 ? -20.590 -3.196 11.154 1.00 71.56 124 ARG A N 1
ATOM 1026 C CA . ARG A 1 124 ? -19.991 -1.855 11.042 1.00 71.56 124 ARG A CA 1
ATOM 1027 C C . ARG A 1 124 ? -18.467 -1.893 10.873 1.00 71.56 124 ARG A C 1
ATOM 1029 O O . ARG A 1 124 ? -17.920 -1.173 10.035 1.00 71.56 124 ARG A O 1
ATOM 1036 N N . GLU A 1 125 ? -17.789 -2.758 11.622 1.00 78.38 125 GLU A N 1
ATOM 1037 C CA . GLU A 1 125 ? -16.345 -2.986 11.489 1.00 78.38 125 GLU A CA 1
ATOM 1038 C C . GLU A 1 125 ? -16.028 -3.632 10.141 1.00 78.38 125 GLU A C 1
ATOM 1040 O O . GLU A 1 125 ? -15.163 -3.146 9.418 1.00 78.38 125 GLU A O 1
ATOM 1045 N N . ARG A 1 126 ? -16.807 -4.647 9.746 1.00 80.06 126 ARG A N 1
ATOM 1046 C CA . ARG A 1 126 ? -16.688 -5.326 8.454 1.00 80.06 126 ARG A CA 1
ATOM 1047 C C . ARG A 1 126 ? -16.839 -4.351 7.300 1.00 80.06 126 ARG A C 1
ATOM 1049 O O . ARG A 1 126 ? -16.059 -4.422 6.364 1.00 80.06 126 ARG A O 1
ATOM 1056 N N . ARG A 1 127 ? -17.799 -3.421 7.360 1.00 82.69 127 ARG A N 1
ATOM 1057 C CA . ARG A 1 127 ? -17.957 -2.395 6.319 1.00 82.69 127 ARG A CA 1
ATOM 1058 C C . ARG A 1 127 ? -16.707 -1.528 6.201 1.00 82.69 127 ARG A C 1
ATOM 1060 O O . ARG A 1 127 ? -16.256 -1.307 5.088 1.00 82.69 127 ARG A O 1
ATOM 1067 N N . THR A 1 128 ? -16.135 -1.113 7.332 1.00 81.12 128 THR A N 1
ATOM 1068 C CA . THR A 1 128 ? -14.924 -0.278 7.371 1.00 81.12 128 THR A CA 1
ATOM 1069 C C . THR A 1 128 ? -13.713 -1.026 6.808 1.00 81.12 128 THR A C 1
ATOM 1071 O O . THR A 1 128 ? -13.041 -0.515 5.910 1.00 81.12 128 THR A O 1
ATOM 1074 N N . VAL A 1 129 ? -13.475 -2.256 7.278 1.00 85.81 129 VAL A N 1
ATOM 1075 C CA . VAL A 1 129 ? -12.396 -3.130 6.787 1.00 85.81 129 VAL A CA 1
ATOM 1076 C C . VAL A 1 129 ? -12.585 -3.432 5.303 1.00 85.81 129 VAL A C 1
ATOM 1078 O O . VAL A 1 129 ? -11.625 -3.367 4.548 1.00 85.81 129 VAL A O 1
ATOM 1081 N N . MET A 1 130 ? -13.817 -3.679 4.852 1.00 86.44 130 MET A N 1
ATOM 1082 C CA . MET A 1 130 ? -14.111 -3.985 3.453 1.00 86.44 130 MET A CA 1
ATOM 1083 C C . MET A 1 130 ? -13.879 -2.790 2.529 1.00 86.44 130 MET A C 1
ATOM 1085 O O . MET A 1 130 ? -13.279 -2.965 1.477 1.00 86.44 130 MET A O 1
ATOM 1089 N N . THR A 1 131 ? -14.257 -1.568 2.918 1.00 87.94 131 THR A N 1
ATOM 1090 C CA . THR A 1 131 ? -13.872 -0.369 2.149 1.00 87.94 131 THR A CA 1
ATOM 1091 C C . THR A 1 131 ? -12.359 -0.178 2.085 1.00 87.94 131 THR A C 1
ATOM 1093 O O . THR A 1 131 ? -11.839 0.178 1.030 1.00 87.94 131 THR A O 1
ATOM 1096 N N . GLY A 1 132 ? -11.642 -0.454 3.181 1.00 87.56 132 GLY A N 1
ATOM 1097 C CA . GLY A 1 132 ? -10.179 -0.426 3.187 1.00 87.56 132 GLY A CA 1
ATOM 1098 C C . GLY A 1 132 ? -9.589 -1.472 2.240 1.00 87.56 132 GLY A C 1
ATOM 1099 O O . GLY A 1 132 ? -8.740 -1.149 1.416 1.00 87.56 132 GLY A O 1
ATOM 1100 N N . LEU A 1 133 ? -10.101 -2.701 2.297 1.00 89.25 133 LEU A N 1
ATOM 1101 C CA . LEU A 1 133 ? -9.644 -3.818 1.477 1.00 89.25 133 LEU A CA 1
ATOM 1102 C C . LEU A 1 133 ? -9.906 -3.587 -0.014 1.00 89.25 133 LEU A C 1
ATOM 1104 O O . LEU A 1 133 ? -9.024 -3.839 -0.825 1.00 89.25 133 LEU A O 1
ATOM 1108 N N . VAL A 1 134 ? -11.075 -3.053 -0.381 1.00 90.75 134 VAL A N 1
ATOM 1109 C CA . VAL A 1 134 ? -11.389 -2.682 -1.772 1.00 90.75 134 VAL A CA 1
ATOM 1110 C C . VAL A 1 134 ? -10.423 -1.611 -2.277 1.00 90.75 134 VAL A C 1
ATOM 1112 O O . VAL A 1 134 ? -9.947 -1.697 -3.408 1.00 90.75 134 VAL A O 1
ATOM 1115 N N . SER A 1 135 ? -10.088 -0.626 -1.437 1.00 90.81 135 SER A N 1
ATOM 1116 C CA . SER A 1 135 ? -9.090 0.383 -1.793 1.00 90.81 135 SER A CA 1
ATOM 1117 C C . SER A 1 135 ? -7.718 -0.251 -2.033 1.00 90.81 135 SER A C 1
ATOM 1119 O O . SER A 1 135 ? -7.118 -0.006 -3.077 1.00 90.81 135 SER A O 1
ATOM 1121 N N . VAL A 1 136 ? -7.235 -1.108 -1.126 1.00 91.19 136 VAL A N 1
ATOM 1122 C CA . VAL A 1 136 ? -5.946 -1.807 -1.288 1.00 91.19 136 VAL A CA 1
ATOM 1123 C C . VAL A 1 136 ? -5.948 -2.671 -2.546 1.00 91.19 136 VAL A C 1
ATOM 1125 O O . VAL A 1 136 ? -5.017 -2.581 -3.340 1.00 91.19 136 VAL A O 1
ATOM 1128 N N . LEU A 1 137 ? -7.022 -3.427 -2.783 1.00 90.88 137 LEU A N 1
ATOM 1129 C CA . LEU A 1 137 ? -7.168 -4.276 -3.960 1.00 90.88 137 LEU A CA 1
ATOM 1130 C C . LEU A 1 137 ? -7.095 -3.464 -5.258 1.00 90.88 137 LEU A C 1
ATOM 1132 O O . LEU A 1 137 ? -6.380 -3.854 -6.174 1.00 90.88 137 LEU A O 1
ATOM 1136 N N . LYS A 1 138 ? -7.759 -2.302 -5.331 1.00 92.31 138 LYS A N 1
ATOM 1137 C CA . LYS A 1 138 ? -7.667 -1.406 -6.497 1.00 92.31 138 LYS A CA 1
ATOM 1138 C C . LYS A 1 138 ? -6.217 -1.001 -6.785 1.00 92.31 138 LYS A C 1
ATOM 1140 O O . LYS A 1 138 ? -5.802 -0.979 -7.939 1.00 92.31 138 LYS A O 1
ATOM 1145 N N . HIS A 1 139 ? -5.454 -0.653 -5.749 1.00 90.50 139 HIS A N 1
ATOM 1146 C CA . HIS A 1 139 ? -4.048 -0.270 -5.909 1.00 90.50 139 HIS A CA 1
ATOM 1147 C C . HIS A 1 139 ? -3.162 -1.467 -6.262 1.00 90.50 139 HIS A C 1
ATOM 1149 O O . HIS A 1 139 ? -2.251 -1.313 -7.066 1.00 90.50 139 HIS A O 1
ATOM 1155 N N . MET A 1 140 ? -3.461 -2.652 -5.729 1.00 91.19 140 MET A N 1
ATOM 1156 C CA . MET A 1 140 ? -2.766 -3.892 -6.070 1.00 91.19 140 MET A CA 1
ATOM 1157 C C . MET A 1 140 ? -2.988 -4.279 -7.536 1.00 91.19 140 MET A C 1
ATOM 1159 O O . MET A 1 140 ? -2.035 -4.636 -8.217 1.00 91.19 140 MET A O 1
ATOM 1163 N N . VAL A 1 141 ? -4.220 -4.153 -8.046 1.00 92.44 141 VAL A N 1
ATOM 1164 C CA . VAL A 1 141 ? -4.531 -4.389 -9.467 1.00 92.44 141 VAL A CA 1
ATOM 1165 C C . VAL A 1 141 ? -3.775 -3.403 -10.352 1.00 92.44 141 VAL A C 1
ATOM 1167 O O . VAL A 1 141 ? -3.147 -3.821 -11.316 1.00 92.44 141 VAL A O 1
ATOM 1170 N N . MET A 1 142 ? -3.778 -2.112 -10.002 1.00 92.50 142 MET A N 1
ATOM 1171 C CA . MET A 1 142 ? -3.011 -1.101 -10.737 1.00 92.50 142 MET A CA 1
ATOM 1172 C C . MET A 1 142 ? -1.513 -1.435 -10.767 1.00 92.50 142 MET A C 1
ATOM 1174 O O . MET A 1 142 ? -0.913 -1.445 -11.836 1.00 92.50 142 MET A O 1
ATOM 1178 N N . GLY A 1 143 ? -0.919 -1.757 -9.612 1.00 91.25 143 GLY A N 1
ATOM 1179 C CA . GLY A 1 143 ? 0.487 -2.160 -9.531 1.00 91.25 143 GLY A CA 1
ATOM 1180 C C . GLY A 1 143 ? 0.779 -3.422 -10.344 1.00 91.25 143 GLY A C 1
ATOM 1181 O O . GLY A 1 143 ? 1.761 -3.466 -11.073 1.00 91.25 143 GLY A O 1
ATOM 1182 N N . GLY A 1 144 ? -0.112 -4.416 -10.296 1.00 91.75 144 GLY A N 1
ATOM 1183 C CA . GLY A 1 144 ? -0.000 -5.634 -11.097 1.00 91.75 144 GLY A CA 1
ATOM 1184 C C . GLY A 1 144 ? -0.017 -5.372 -12.603 1.00 91.75 144 GLY A C 1
ATOM 1185 O O . GLY A 1 144 ? 0.751 -5.997 -13.326 1.00 91.75 144 GLY A O 1
ATOM 1186 N N . VAL A 1 145 ? -0.832 -4.422 -13.078 1.00 93.81 145 VAL A N 1
ATOM 1187 C CA . VAL A 1 145 ? -0.837 -4.009 -14.493 1.00 93.81 145 VAL A CA 1
ATOM 1188 C C . VAL A 1 145 ? 0.497 -3.381 -14.888 1.00 93.81 145 VAL A C 1
ATOM 1190 O O . VAL A 1 145 ? 1.019 -3.714 -15.945 1.00 93.81 145 VAL A O 1
ATOM 1193 N N . VAL A 1 146 ? 1.075 -2.522 -14.043 1.00 91.38 146 VAL A N 1
ATOM 1194 C CA . VAL A 1 146 ? 2.391 -1.912 -14.311 1.00 91.38 146 VAL A CA 1
ATOM 1195 C C . VAL A 1 146 ? 3.483 -2.980 -14.391 1.00 91.38 146 VAL A C 1
ATOM 1197 O O . VAL A 1 146 ? 4.217 -3.022 -15.369 1.00 91.38 146 VAL A O 1
ATOM 1200 N N . ILE A 1 147 ? 3.525 -3.908 -13.429 1.00 90.75 147 ILE A N 1
ATOM 1201 C CA . ILE A 1 147 ? 4.487 -5.022 -13.440 1.00 90.75 147 ILE A CA 1
ATOM 1202 C C . ILE A 1 147 ? 4.305 -5.884 -14.696 1.00 90.75 147 ILE A C 1
ATOM 1204 O O . ILE A 1 147 ? 5.279 -6.281 -15.328 1.00 90.75 147 ILE A O 1
ATOM 1208 N N . ALA A 1 148 ? 3.060 -6.168 -15.085 1.00 90.56 148 ALA A N 1
ATOM 1209 C CA . ALA A 1 148 ? 2.780 -6.930 -16.295 1.00 90.56 148 ALA A CA 1
ATOM 1210 C C . ALA A 1 148 ? 3.264 -6.202 -17.558 1.00 90.56 148 ALA A C 1
ATOM 1212 O O . ALA A 1 148 ? 3.797 -6.854 -18.451 1.00 90.56 148 ALA A O 1
ATOM 1213 N N . LEU 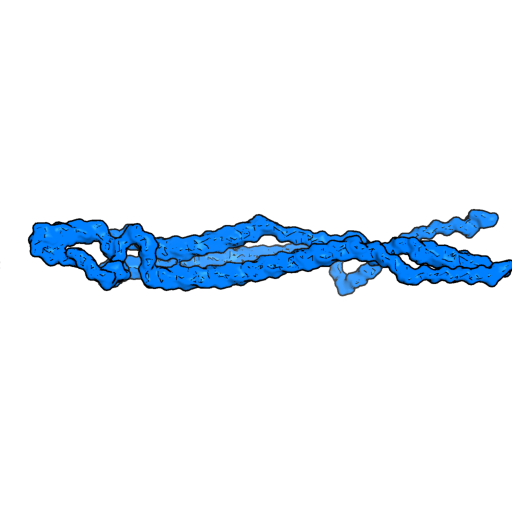A 1 149 ? 3.112 -4.876 -17.631 1.00 92.50 149 LEU A N 1
ATOM 1214 C CA . LEU A 1 149 ? 3.629 -4.072 -18.739 1.00 92.50 149 LEU A CA 1
ATOM 1215 C C . LEU A 1 149 ? 5.159 -4.122 -18.807 1.00 92.50 149 LEU A C 1
ATOM 1217 O O . LEU A 1 149 ? 5.688 -4.359 -19.889 1.00 92.50 149 LEU A O 1
ATOM 1221 N N . ASP A 1 150 ? 5.855 -3.978 -17.678 1.00 89.31 150 ASP A N 1
ATOM 1222 C CA . ASP A 1 150 ? 7.321 -4.076 -17.628 1.00 89.31 150 ASP A CA 1
ATOM 1223 C C . ASP A 1 150 ? 7.804 -5.445 -18.127 1.00 89.31 150 ASP A C 1
ATOM 1225 O O . ASP A 1 150 ? 8.702 -5.533 -18.966 1.00 89.31 150 ASP A O 1
ATOM 1229 N N . LEU A 1 151 ? 7.150 -6.521 -17.673 1.00 88.44 151 LEU A N 1
ATOM 1230 C CA . LEU A 1 151 ? 7.434 -7.872 -18.148 1.00 88.44 151 LEU A CA 1
ATOM 1231 C C . LEU A 1 151 ? 7.144 -8.005 -19.645 1.00 88.44 151 LEU A C 1
ATOM 1233 O O . LEU A 1 151 ? 7.961 -8.562 -20.368 1.00 88.44 151 LEU A O 1
ATOM 1237 N N . MET A 1 152 ? 6.020 -7.481 -20.140 1.00 89.94 152 MET A N 1
ATOM 1238 C CA . MET A 1 152 ? 5.710 -7.526 -21.571 1.00 89.94 152 MET A CA 1
ATOM 1239 C C . MET A 1 152 ? 6.769 -6.817 -22.412 1.00 89.94 152 MET A C 1
ATOM 1241 O O . MET A 1 152 ? 7.167 -7.345 -23.446 1.00 89.94 152 MET A O 1
ATOM 1245 N N . VAL A 1 153 ? 7.249 -5.657 -21.967 1.00 89.44 153 VAL A N 1
ATOM 1246 C CA . VAL A 1 153 ? 8.329 -4.934 -22.643 1.00 89.44 153 VAL A CA 1
ATOM 1247 C C . VAL A 1 153 ? 9.601 -5.783 -22.670 1.00 89.44 153 VAL A C 1
ATOM 1249 O O . VAL A 1 153 ? 10.171 -5.967 -23.744 1.00 89.44 153 VAL A O 1
ATOM 1252 N N . PHE A 1 154 ? 9.999 -6.366 -21.535 1.00 87.88 154 PHE A N 1
ATOM 1253 C CA . PHE A 1 154 ? 11.138 -7.287 -21.465 1.00 87.88 154 PHE A CA 1
ATOM 1254 C C . PHE A 1 154 ? 10.995 -8.459 -22.449 1.00 87.88 154 PHE A C 1
ATOM 1256 O O . PHE A 1 154 ? 11.898 -8.704 -23.243 1.00 87.88 154 PHE A O 1
ATOM 1263 N N . TRP A 1 155 ? 9.836 -9.123 -22.469 1.00 87.62 155 TRP A N 1
ATOM 1264 C CA . TRP A 1 155 ? 9.551 -10.231 -23.386 1.00 87.62 155 TRP A CA 1
ATOM 1265 C C . TRP A 1 155 ? 9.630 -9.818 -24.859 1.00 87.62 155 TRP A C 1
ATOM 1267 O O . TRP A 1 155 ? 10.154 -10.564 -25.681 1.00 87.62 155 TRP A O 1
ATOM 1277 N N . VAL A 1 156 ? 9.131 -8.631 -25.215 1.00 88.44 156 VAL A N 1
ATOM 1278 C CA . VAL A 1 156 ? 9.233 -8.116 -26.589 1.00 88.44 156 VAL A CA 1
ATOM 1279 C C . VAL A 1 156 ? 10.695 -7.899 -26.977 1.00 88.44 156 VAL A C 1
ATOM 1281 O O . VAL A 1 156 ? 11.093 -8.294 -28.073 1.00 88.44 156 VAL A O 1
ATOM 1284 N N . PHE A 1 157 ? 11.502 -7.308 -26.093 1.00 85.94 157 PHE A N 1
ATOM 1285 C CA . PHE A 1 157 ? 12.931 -7.122 -26.347 1.00 85.94 157 PHE A CA 1
ATOM 1286 C C . PHE A 1 157 ? 13.688 -8.446 -26.443 1.00 85.94 157 PHE A C 1
ATOM 1288 O O . PHE A 1 157 ? 14.554 -8.570 -27.304 1.00 85.94 157 PHE A O 1
ATOM 1295 N N . ASP A 1 158 ? 13.336 -9.439 -25.631 1.00 85.62 158 ASP A N 1
ATOM 1296 C CA . ASP A 1 158 ? 13.932 -10.775 -25.687 1.00 85.62 158 ASP A CA 1
ATOM 1297 C C . ASP A 1 158 ? 13.617 -11.489 -27.013 1.00 85.62 158 ASP A C 1
ATOM 1299 O O . ASP A 1 158 ? 14.511 -11.993 -27.693 1.00 85.62 158 ASP A O 1
ATOM 1303 N N . ILE A 1 159 ? 12.363 -11.423 -27.471 1.00 84.62 159 ILE A N 1
ATOM 1304 C CA . ILE A 1 159 ? 11.956 -11.950 -28.784 1.00 84.62 159 ILE A CA 1
ATOM 1305 C C . ILE A 1 159 ? 12.706 -11.236 -29.917 1.00 84.62 159 ILE A C 1
ATOM 1307 O O . ILE A 1 159 ? 13.209 -11.885 -30.839 1.00 84.62 159 ILE A O 1
ATOM 1311 N N . LEU A 1 160 ? 12.809 -9.903 -29.857 1.00 82.94 160 LEU A N 1
ATOM 1312 C CA . LEU A 1 160 ? 13.580 -9.124 -30.830 1.00 82.94 160 LEU A CA 1
ATOM 1313 C C . LEU A 1 160 ? 15.056 -9.524 -30.821 1.00 82.94 160 LEU A C 1
ATOM 1315 O O . LEU A 1 160 ? 15.648 -9.675 -31.888 1.00 82.94 160 LEU A O 1
ATOM 1319 N N . HIS A 1 161 ? 15.637 -9.738 -29.641 1.00 79.69 161 HIS A N 1
ATOM 1320 C CA . HIS A 1 161 ? 17.012 -10.191 -29.485 1.00 79.69 161 HIS A CA 1
ATOM 1321 C C . HIS A 1 161 ? 17.215 -11.572 -30.126 1.00 79.69 161 HIS A C 1
ATOM 1323 O O . HIS A 1 161 ? 18.134 -11.752 -30.926 1.00 79.69 161 HIS A O 1
ATOM 1329 N N . TYR A 1 162 ? 16.316 -12.522 -29.855 1.00 80.25 162 TYR A N 1
ATOM 1330 C CA . TYR A 1 162 ? 16.343 -13.869 -30.425 1.00 80.25 162 TYR A CA 1
ATOM 1331 C C . TYR A 1 162 ? 16.260 -13.860 -31.962 1.00 80.25 162 TYR A C 1
ATOM 1333 O O . TYR A 1 162 ? 17.080 -14.482 -32.647 1.00 80.25 162 TYR A O 1
ATOM 1341 N N . HIS A 1 163 ? 15.319 -13.106 -32.538 1.00 73.94 163 HIS A N 1
ATOM 1342 C CA . HIS A 1 163 ? 15.183 -13.013 -33.994 1.00 73.94 163 HIS A CA 1
ATOM 1343 C C . HIS A 1 163 ? 16.348 -12.262 -34.650 1.00 73.94 163 HIS A C 1
ATOM 1345 O O . HIS A 1 163 ? 16.860 -12.713 -35.677 1.00 73.94 163 HIS A O 1
ATOM 1351 N N . ALA A 1 164 ? 16.845 -11.189 -34.029 1.00 69.69 164 ALA A N 1
ATOM 1352 C CA . ALA A 1 164 ? 18.000 -10.445 -34.528 1.00 69.69 164 ALA A CA 1
ATOM 1353 C C . ALA A 1 164 ? 19.294 -11.283 -34.535 1.00 69.69 164 ALA A C 1
ATOM 1355 O O . ALA A 1 164 ? 20.131 -11.098 -35.418 1.00 69.69 164 ALA A O 1
ATOM 1356 N N . GLN A 1 165 ? 19.460 -12.237 -33.609 1.00 64.31 165 GLN A N 1
ATOM 1357 C CA . GLN A 1 165 ? 20.568 -13.201 -33.654 1.00 64.31 165 GLN A CA 1
ATOM 1358 C C . GLN A 1 165 ? 20.444 -14.211 -34.805 1.00 64.31 165 GLN A C 1
ATOM 1360 O O . GLN A 1 165 ? 21.457 -14.711 -35.299 1.00 64.31 165 GLN A O 1
ATOM 1365 N N . THR A 1 166 ? 19.219 -14.507 -35.239 1.00 56.78 166 THR A N 1
ATOM 1366 C CA . THR A 1 166 ? 18.936 -15.565 -36.218 1.00 56.78 166 THR A CA 1
ATOM 1367 C C . THR A 1 166 ? 19.012 -15.056 -37.669 1.00 56.78 166 THR A C 1
ATOM 1369 O O . THR A 1 166 ? 19.367 -15.817 -38.567 1.00 56.78 166 THR A O 1
ATOM 1372 N N . GLU A 1 167 ? 18.778 -13.760 -37.918 1.00 53.38 167 GLU A N 1
ATOM 1373 C CA . GLU A 1 167 ? 18.781 -13.156 -39.268 1.00 53.38 167 GLU A CA 1
ATOM 1374 C C . GLU A 1 167 ? 20.154 -12.658 -39.779 1.00 53.38 167 GLU A C 1
ATOM 1376 O O . GLU A 1 167 ? 20.247 -12.062 -40.852 1.00 53.38 167 GLU A O 1
ATOM 1381 N N . ILE A 1 168 ? 21.268 -12.940 -39.091 1.00 51.19 168 ILE A N 1
ATOM 1382 C CA . ILE A 1 168 ? 22.610 -12.422 -39.460 1.00 51.19 168 ILE A CA 1
ATOM 1383 C C . ILE A 1 168 ? 23.224 -13.117 -40.703 1.00 51.19 168 ILE A C 1
ATOM 1385 O O . ILE A 1 168 ? 24.421 -13.013 -40.967 1.00 51.19 168 ILE A O 1
ATOM 1389 N N . VAL A 1 169 ? 22.437 -13.811 -41.524 1.00 47.72 169 VAL A N 1
ATOM 1390 C CA . VAL A 1 169 ? 22.904 -14.310 -42.826 1.00 47.72 169 VAL A CA 1
ATOM 1391 C C . VAL A 1 169 ? 21.898 -13.932 -43.907 1.00 47.72 169 VAL A C 1
ATOM 1393 O O . VAL A 1 169 ? 21.204 -14.780 -44.466 1.00 47.72 169 VAL A O 1
ATOM 1396 N N . ALA A 1 170 ? 21.841 -12.640 -44.236 1.00 49.91 170 ALA A N 1
ATOM 1397 C CA . ALA A 1 170 ? 21.256 -12.186 -45.490 1.00 49.91 170 ALA A CA 1
ATOM 1398 C C . ALA A 1 170 ? 22.125 -12.712 -46.648 1.00 49.91 170 ALA A C 1
ATOM 1400 O O . ALA A 1 170 ? 23.041 -12.041 -47.118 1.00 49.91 170 ALA A O 1
ATOM 1401 N N . ARG A 1 171 ? 21.883 -13.952 -47.092 1.00 48.62 171 ARG A N 1
ATOM 1402 C CA . ARG A 1 171 ? 22.411 -14.430 -48.375 1.00 48.62 171 ARG A CA 1
ATOM 1403 C C . ARG A 1 171 ? 21.777 -13.557 -49.452 1.00 48.62 171 ARG A C 1
ATOM 1405 O O . ARG A 1 171 ? 20.552 -13.536 -49.557 1.00 48.62 171 ARG A O 1
ATOM 1412 N N . ALA A 1 172 ? 22.585 -12.828 -50.220 1.00 46.25 172 ALA A N 1
ATOM 1413 C CA . ALA A 1 172 ? 22.085 -12.065 -51.357 1.00 46.25 172 ALA A CA 1
ATOM 1414 C C . ALA A 1 172 ? 21.277 -13.018 -52.269 1.00 46.25 172 ALA A C 1
ATOM 1416 O O . ALA A 1 172 ? 21.828 -14.024 -52.720 1.00 46.25 172 ALA A O 1
ATOM 1417 N N . PRO A 1 173 ? 19.974 -12.767 -52.509 1.00 48.84 173 PRO A N 1
ATOM 1418 C CA . PRO A 1 173 ? 19.082 -13.749 -53.135 1.00 48.84 173 PRO A CA 1
ATOM 1419 C C . PRO A 1 173 ? 19.352 -13.980 -54.626 1.00 48.84 173 PRO A C 1
ATOM 1421 O O . PRO A 1 173 ? 18.785 -14.898 -55.211 1.00 48.84 173 PRO A O 1
ATOM 1424 N N . LEU A 1 174 ? 20.229 -13.191 -55.249 1.00 51.19 174 LEU A N 1
ATOM 1425 C CA . LEU A 1 174 ? 20.709 -13.450 -56.598 1.00 51.19 174 LEU A CA 1
ATOM 1426 C C . LEU A 1 174 ? 22.227 -13.507 -56.573 1.00 51.19 174 LEU A C 1
ATOM 1428 O O . LEU A 1 174 ? 22.853 -12.496 -56.276 1.00 51.19 174 LEU A O 1
ATOM 1432 N N . VAL A 1 175 ? 22.786 -14.675 -56.896 1.00 58.81 175 VAL A N 1
ATOM 1433 C CA . VAL A 1 175 ? 24.149 -14.820 -57.417 1.00 58.81 175 VAL A CA 1
ATOM 1434 C C . VAL A 1 175 ? 24.029 -14.656 -58.927 1.00 58.81 175 VAL A C 1
ATOM 1436 O O . VAL A 1 175 ? 23.313 -15.429 -59.562 1.00 58.81 175 VAL A O 1
ATOM 1439 N N . VAL A 1 176 ? 24.636 -13.615 -59.494 1.00 59.53 176 VAL A N 1
ATOM 1440 C CA . VAL A 1 176 ? 24.547 -13.353 -60.936 1.00 59.53 176 VAL A CA 1
ATOM 1441 C C . VAL A 1 176 ? 25.817 -13.907 -61.563 1.00 59.53 176 VAL A C 1
ATOM 1443 O O . VAL A 1 176 ? 26.873 -13.293 -61.467 1.00 59.53 176 VAL A O 1
ATOM 1446 N N . ASP A 1 177 ? 25.711 -15.086 -62.173 1.00 63.53 177 ASP A N 1
ATOM 1447 C CA . ASP A 1 177 ? 26.816 -15.714 -62.898 1.00 63.53 177 ASP A CA 1
ATOM 1448 C C . ASP A 1 177 ? 26.959 -15.052 -64.277 1.00 63.53 177 ASP A C 1
ATOM 1450 O O . ASP A 1 177 ? 26.110 -15.216 -65.157 1.00 63.53 177 ASP A O 1
ATOM 1454 N N . ILE A 1 178 ? 27.993 -14.225 -64.447 1.00 70.88 178 ILE A N 1
ATOM 1455 C CA . ILE A 1 178 ? 28.247 -13.475 -65.684 1.00 70.88 178 ILE A CA 1
ATOM 1456 C C . ILE A 1 178 ? 29.407 -14.144 -66.424 1.00 70.88 178 ILE A C 1
ATOM 1458 O O . ILE A 1 178 ? 30.566 -13.987 -66.056 1.00 70.88 178 ILE A O 1
ATOM 1462 N N . GLN A 1 179 ? 29.125 -14.867 -67.507 1.00 71.06 179 GLN A N 1
ATOM 1463 C CA . GLN A 1 179 ? 30.168 -15.503 -68.316 1.00 71.06 179 GLN A CA 1
ATOM 1464 C C . GLN A 1 179 ? 30.596 -14.596 -69.480 1.00 71.06 179 GLN A C 1
ATOM 1466 O O . GLN A 1 179 ? 29.811 -14.299 -70.381 1.00 71.06 179 GLN A O 1
ATOM 1471 N N . VAL A 1 180 ? 31.858 -14.157 -69.480 1.00 77.81 180 VAL A N 1
ATOM 1472 C CA . VAL A 1 180 ? 32.427 -13.302 -70.537 1.00 77.81 180 VAL A CA 1
ATOM 1473 C C . VAL A 1 180 ? 33.146 -14.168 -71.579 1.00 77.81 180 VAL A C 1
ATOM 1475 O O . VAL A 1 180 ? 34.232 -14.685 -71.317 1.00 77.81 180 VAL A O 1
ATOM 1478 N N . ASN A 1 181 ? 32.571 -14.297 -72.780 1.00 68.69 181 ASN A N 1
ATOM 1479 C CA . ASN A 1 181 ? 33.170 -15.045 -73.892 1.00 68.69 181 ASN A CA 1
ATOM 1480 C C . ASN A 1 181 ? 33.909 -14.115 -74.869 1.00 68.69 181 ASN A C 1
ATOM 1482 O O . ASN A 1 181 ? 33.294 -13.366 -75.624 1.00 68.69 181 ASN A O 1
ATOM 1486 N N . GLY A 1 182 ? 35.243 -14.192 -74.868 1.00 76.81 182 GLY A N 1
ATOM 1487 C CA . GLY A 1 182 ? 36.133 -13.448 -75.761 1.00 76.81 182 GLY A CA 1
ATOM 1488 C C . GLY A 1 182 ? 37.615 -13.702 -75.447 1.00 76.81 182 GLY A C 1
ATOM 1489 O O . GLY A 1 182 ? 37.974 -14.024 -74.311 1.00 76.81 182 GLY A O 1
ATOM 1490 N N . SER A 1 183 ? 38.485 -13.578 -76.455 1.00 76.62 183 SER A N 1
ATOM 1491 C CA . SER A 1 183 ? 39.946 -13.781 -76.339 1.00 76.62 183 SER A CA 1
ATOM 1492 C C . SER A 1 183 ? 40.760 -12.496 -76.559 1.00 76.62 183 SER A C 1
ATOM 1494 O O . SER A 1 183 ? 41.935 -12.556 -76.910 1.00 76.62 183 SER A O 1
ATOM 1496 N N . GLY A 1 184 ? 40.118 -11.331 -76.439 1.00 82.75 184 GLY A N 1
ATOM 1497 C CA . GLY A 1 184 ? 40.753 -10.022 -76.612 1.00 82.75 184 GLY A CA 1
ATOM 1498 C C . GLY A 1 184 ? 41.064 -9.335 -75.282 1.00 82.75 184 GLY A C 1
ATOM 1499 O O . GLY A 1 184 ? 40.460 -9.651 -74.263 1.00 82.75 184 GLY A O 1
ATOM 1500 N N . TYR A 1 185 ? 41.930 -8.319 -75.318 1.00 80.19 185 TYR A N 1
ATOM 1501 C CA . TYR A 1 185 ? 42.362 -7.561 -74.133 1.00 80.19 185 TYR A CA 1
ATOM 1502 C C . TYR A 1 185 ? 41.197 -6.980 -73.306 1.00 80.19 185 TYR A C 1
ATOM 1504 O O . TYR A 1 185 ? 41.198 -7.058 -72.082 1.00 80.19 185 TYR A O 1
ATOM 1512 N N . ALA A 1 186 ? 40.150 -6.468 -73.966 1.00 80.88 186 ALA A N 1
ATOM 1513 C CA . ALA A 1 186 ? 38.948 -5.987 -73.281 1.00 80.88 186 ALA A CA 1
ATOM 1514 C C . ALA A 1 186 ? 38.205 -7.113 -72.537 1.00 80.88 186 ALA A C 1
ATOM 1516 O O . ALA A 1 186 ? 37.679 -6.889 -71.451 1.00 80.88 186 ALA A O 1
ATOM 1517 N N . SER A 1 187 ? 38.193 -8.331 -73.089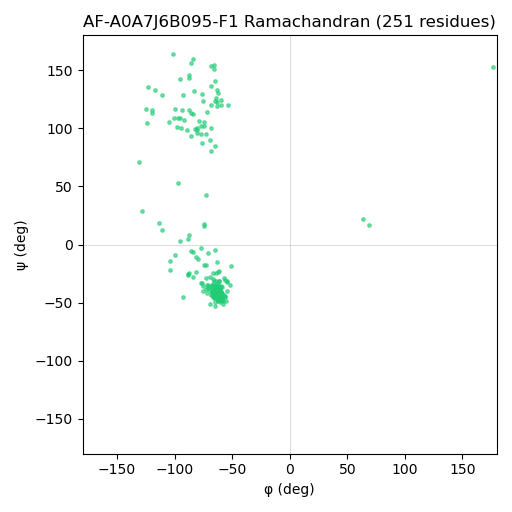 1.00 80.94 187 SER A N 1
ATOM 1518 C CA . SER A 1 187 ? 37.557 -9.482 -72.444 1.00 80.94 187 SER A CA 1
ATOM 1519 C C . SER A 1 187 ? 38.271 -9.881 -71.159 1.00 80.94 187 SER A C 1
ATOM 1521 O O . SER A 1 187 ? 37.598 -10.330 -70.238 1.00 80.94 187 SER A O 1
ATOM 1523 N N . ASP A 1 188 ? 39.592 -9.735 -71.094 1.00 82.00 188 ASP A N 1
ATOM 1524 C CA . ASP A 1 188 ? 40.354 -10.077 -69.894 1.00 82.00 188 ASP A CA 1
ATOM 1525 C C . ASP A 1 188 ? 40.120 -9.050 -68.777 1.00 82.00 188 ASP A C 1
ATOM 1527 O O . ASP A 1 188 ? 39.887 -9.440 -67.637 1.00 82.00 188 ASP A O 1
ATOM 1531 N N . ILE A 1 189 ? 40.006 -7.758 -69.116 1.00 83.94 189 ILE A N 1
ATOM 1532 C CA . ILE A 1 189 ? 39.601 -6.714 -68.156 1.00 83.94 189 ILE A CA 1
ATOM 1533 C C . ILE A 1 189 ? 38.207 -7.005 -67.577 1.00 83.94 189 ILE A C 1
ATOM 1535 O O . ILE A 1 189 ? 38.002 -6.924 -66.367 1.00 83.94 189 ILE A O 1
ATOM 1539 N N . PHE A 1 190 ? 37.233 -7.362 -68.421 1.00 81.69 190 PHE A N 1
ATOM 1540 C CA . PHE A 1 190 ? 35.883 -7.676 -67.942 1.00 81.69 190 PHE A CA 1
ATOM 1541 C C . PHE A 1 190 ? 35.834 -8.959 -67.101 1.00 81.69 190 PHE A C 1
ATOM 1543 O O . PHE A 1 190 ? 35.077 -9.002 -66.133 1.00 81.69 190 PHE A O 1
ATOM 1550 N N . LYS A 1 191 ? 36.653 -9.975 -67.411 1.00 83.44 191 LYS A N 1
ATOM 1551 C CA . LYS A 1 191 ? 36.776 -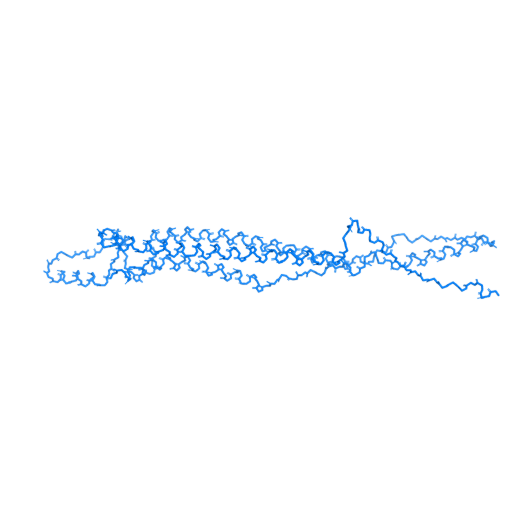11.187 -66.580 1.00 83.44 191 LYS A CA 1
ATOM 1552 C C . LYS A 1 191 ? 37.289 -10.859 -65.176 1.00 83.44 191 LYS A C 1
ATOM 1554 O O . LYS A 1 191 ? 36.723 -11.367 -64.213 1.00 83.44 191 LYS A O 1
ATOM 1559 N N . ASP A 1 192 ? 38.280 -9.977 -65.049 1.00 83.25 192 ASP A N 1
ATOM 1560 C CA . ASP A 1 192 ? 38.819 -9.568 -63.743 1.00 83.25 192 ASP A CA 1
ATOM 1561 C C . ASP A 1 192 ? 37.793 -8.790 -62.898 1.00 83.25 192 ASP A C 1
ATOM 1563 O O . ASP A 1 192 ? 37.679 -9.002 -61.685 1.00 83.25 192 ASP A O 1
ATOM 1567 N N . ILE A 1 193 ? 36.993 -7.927 -63.535 1.00 82.31 193 ILE A N 1
ATOM 1568 C CA . ILE A 1 193 ? 35.908 -7.193 -62.863 1.00 82.31 193 ILE A CA 1
ATOM 1569 C C . ILE A 1 193 ? 34.827 -8.163 -62.367 1.00 82.31 193 ILE A C 1
ATOM 1571 O O . ILE A 1 193 ? 34.401 -8.073 -61.215 1.00 82.31 193 ILE A O 1
ATOM 1575 N N . VAL A 1 194 ? 34.404 -9.110 -63.211 1.00 82.19 194 VAL A N 1
ATOM 1576 C CA . VAL A 1 194 ? 33.397 -10.118 -62.846 1.00 82.19 194 VAL A CA 1
ATOM 1577 C C . VAL A 1 194 ? 33.901 -11.030 -61.726 1.00 82.19 194 VAL A C 1
ATOM 1579 O O . VAL A 1 194 ? 33.166 -11.278 -60.773 1.00 82.19 194 VAL A O 1
ATOM 1582 N N . ALA A 1 195 ? 35.159 -11.473 -61.785 1.00 80.56 195 ALA A N 1
ATOM 1583 C CA . ALA A 1 195 ? 35.765 -12.287 -60.734 1.00 80.56 195 ALA A CA 1
ATOM 1584 C C . ALA A 1 195 ? 35.797 -11.549 -59.384 1.00 80.56 195 ALA A C 1
ATOM 1586 O O . ALA A 1 195 ? 35.517 -12.137 -58.340 1.00 80.56 195 ALA A O 1
ATOM 1587 N N . SER A 1 196 ? 36.075 -10.243 -59.400 1.00 77.19 196 SER A N 1
ATOM 1588 C CA . SER A 1 196 ? 36.048 -9.410 -58.192 1.00 77.19 196 SER A CA 1
ATOM 1589 C C . SER A 1 196 ? 34.630 -9.259 -57.625 1.00 77.19 196 SER A C 1
ATOM 1591 O O . SER A 1 196 ? 34.443 -9.278 -56.408 1.00 77.19 196 SER A O 1
ATOM 1593 N N . PHE A 1 197 ? 33.618 -9.150 -58.492 1.00 75.25 197 PHE A N 1
ATOM 1594 C CA . PHE A 1 197 ? 32.213 -9.055 -58.087 1.00 75.25 197 PHE A CA 1
ATOM 1595 C C . PHE A 1 197 ? 31.675 -10.377 -57.507 1.00 75.25 197 PHE A C 1
ATOM 1597 O O . PHE A 1 197 ? 30.952 -10.350 -56.514 1.00 75.25 197 PHE A O 1
ATOM 1604 N N . ASP A 1 198 ? 32.093 -11.529 -58.046 1.00 72.12 198 ASP A N 1
ATOM 1605 C CA . ASP A 1 198 ? 31.751 -12.860 -57.515 1.00 72.12 198 ASP A CA 1
ATOM 1606 C C . ASP A 1 198 ? 32.297 -13.072 -56.088 1.00 72.12 198 ASP A C 1
ATOM 1608 O O . ASP A 1 198 ? 31.598 -13.587 -55.212 1.00 72.12 198 ASP A O 1
ATOM 1612 N N . VAL A 1 199 ? 33.515 -12.591 -55.801 1.00 70.12 199 VAL A N 1
ATOM 1613 C CA . VAL A 1 199 ? 34.096 -12.628 -54.444 1.00 70.12 199 VAL A CA 1
ATOM 1614 C C . VAL A 1 199 ? 33.310 -11.747 -53.469 1.00 70.12 199 VAL A C 1
ATOM 1616 O O . VAL A 1 199 ? 33.074 -12.153 -52.330 1.00 70.12 199 VAL A O 1
ATOM 1619 N N . LEU A 1 200 ? 32.863 -10.565 -53.904 1.00 66.44 200 LEU A N 1
ATOM 1620 C CA . LEU A 1 200 ? 32.031 -9.674 -53.086 1.00 66.44 200 LEU A CA 1
ATOM 1621 C C . LEU A 1 200 ? 30.636 -10.263 -52.828 1.00 66.44 200 LEU A C 1
ATOM 1623 O O . LEU A 1 200 ? 30.100 -10.105 -51.734 1.00 66.44 200 LEU A O 1
ATOM 1627 N N . GLN A 1 201 ? 30.073 -10.975 -53.804 1.00 62.28 201 GLN A N 1
ATOM 1628 C CA . GLN A 1 201 ? 28.751 -11.598 -53.727 1.00 62.28 201 GLN A CA 1
ATOM 1629 C C . GLN A 1 201 ? 28.735 -12.877 -52.876 1.00 62.28 201 GLN A C 1
ATOM 1631 O O . GLN A 1 201 ? 27.749 -13.152 -52.193 1.00 62.28 201 GLN A O 1
ATOM 1636 N N . LYS A 1 202 ? 29.835 -13.640 -52.876 1.00 62.09 202 LYS A N 1
ATOM 1637 C CA . LYS A 1 202 ? 30.059 -14.785 -51.972 1.00 62.09 202 LYS A CA 1
ATOM 1638 C C . LYS A 1 202 ? 30.548 -14.367 -50.583 1.00 62.09 202 LYS A C 1
ATOM 1640 O O . LYS A 1 202 ? 30.596 -15.201 -49.678 1.00 62.09 202 LYS A O 1
ATOM 1645 N N . GLY A 1 203 ? 30.915 -13.099 -50.402 1.00 57.25 203 GLY A N 1
ATOM 1646 C CA . GLY A 1 203 ? 31.258 -12.536 -49.106 1.00 57.25 203 GL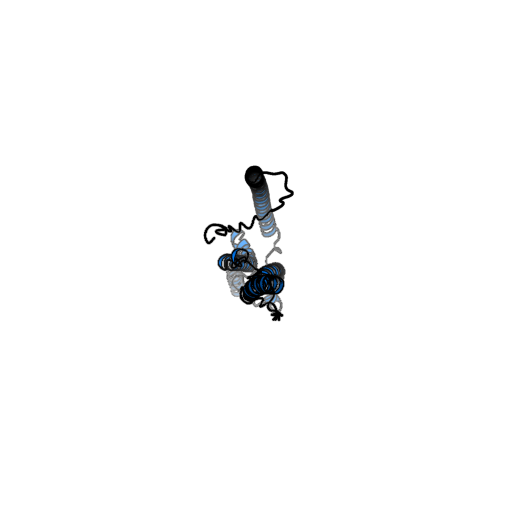Y A CA 1
ATOM 1647 C C . GLY A 1 203 ? 30.047 -12.541 -48.173 1.00 57.25 203 GLY A C 1
ATOM 1648 O O . GLY A 1 203 ? 28.991 -12.009 -48.504 1.00 57.25 203 GLY A O 1
ATOM 1649 N N . ASN A 1 204 ? 30.194 -13.120 -46.980 1.00 55.38 204 ASN A N 1
ATOM 1650 C CA . ASN A 1 204 ? 29.172 -13.042 -45.935 1.00 55.38 204 ASN A CA 1
ATOM 1651 C C . ASN A 1 204 ? 29.101 -11.601 -45.403 1.00 55.38 204 ASN A C 1
ATOM 1653 O O . ASN A 1 204 ? 29.818 -11.246 -44.468 1.00 55.38 204 ASN A O 1
ATOM 1657 N N . ILE A 1 205 ? 28.263 -10.756 -46.001 1.00 56.19 205 ILE A N 1
ATOM 1658 C CA . ILE A 1 205 ? 28.040 -9.392 -45.517 1.00 56.19 205 ILE A CA 1
ATOM 1659 C C . ILE A 1 205 ? 27.021 -9.462 -44.378 1.00 56.19 205 ILE A C 1
ATOM 1661 O O . ILE A 1 205 ? 25.815 -9.566 -44.592 1.00 56.19 205 ILE A O 1
ATOM 1665 N N . THR A 1 206 ? 27.503 -9.422 -43.139 1.00 52.75 206 THR A N 1
ATOM 1666 C CA . THR A 1 206 ? 26.639 -9.269 -41.967 1.00 52.75 206 THR A CA 1
ATOM 1667 C C . THR A 1 206 ? 26.169 -7.816 -41.892 1.00 52.75 206 THR A C 1
ATOM 1669 O O . THR A 1 206 ? 26.948 -6.933 -41.539 1.00 52.75 206 THR A O 1
ATOM 1672 N N . ILE A 1 207 ? 24.908 -7.558 -42.246 1.00 53.94 207 ILE A N 1
ATOM 1673 C CA . ILE A 1 207 ? 24.329 -6.201 -42.311 1.00 53.94 207 ILE A CA 1
ATOM 1674 C C . ILE A 1 207 ? 24.097 -5.610 -40.904 1.00 53.94 207 ILE A C 1
ATOM 1676 O O . ILE A 1 207 ? 24.023 -4.393 -40.747 1.00 53.94 207 ILE A O 1
ATOM 1680 N N . LEU A 1 208 ? 24.075 -6.446 -39.859 1.00 52.47 208 LEU A N 1
ATOM 1681 C CA . LEU A 1 208 ? 23.896 -6.016 -38.474 1.00 52.47 208 LEU A CA 1
ATOM 1682 C C . LEU A 1 208 ? 25.111 -6.400 -37.619 1.00 52.47 208 LEU A C 1
ATOM 1684 O O . LEU A 1 208 ? 25.404 -7.576 -37.400 1.00 52.47 208 LEU A O 1
ATOM 1688 N N . SER A 1 209 ? 25.845 -5.392 -37.141 1.00 55.41 209 SER A N 1
ATOM 1689 C CA . SER A 1 209 ? 26.955 -5.594 -36.209 1.00 55.41 209 SER A CA 1
ATOM 1690 C C . SER A 1 209 ? 26.411 -6.138 -34.888 1.00 55.41 209 SER A C 1
ATOM 1692 O O . SER A 1 209 ? 25.595 -5.479 -34.244 1.00 55.41 209 SER A O 1
ATOM 1694 N N . LYS A 1 210 ? 26.913 -7.299 -34.435 1.00 56.47 210 LYS A N 1
ATOM 1695 C CA . LYS A 1 210 ? 26.584 -7.900 -33.122 1.00 56.47 210 LYS A CA 1
ATOM 1696 C C . LYS A 1 210 ? 26.751 -6.923 -31.946 1.00 56.47 210 LYS A C 1
ATOM 1698 O O . LYS A 1 210 ? 26.198 -7.146 -30.880 1.00 56.47 210 LYS A O 1
ATOM 1703 N N . LYS A 1 211 ? 27.503 -5.835 -32.143 1.00 55.03 211 LYS A N 1
ATOM 1704 C CA . LYS A 1 211 ? 27.775 -4.794 -31.149 1.00 55.03 211 LYS A CA 1
ATOM 1705 C C . LYS A 1 211 ? 26.596 -3.842 -30.887 1.00 55.03 211 LYS A C 1
ATOM 1707 O O . LYS A 1 211 ? 26.612 -3.158 -29.873 1.00 55.03 211 LYS A O 1
ATOM 1712 N N . CYS A 1 212 ? 25.598 -3.785 -31.772 1.00 58.56 212 CYS A N 1
ATOM 1713 C CA . CYS A 1 212 ? 24.391 -2.964 -31.591 1.00 58.56 212 CYS A CA 1
ATOM 1714 C C . CYS A 1 212 ? 23.213 -3.745 -30.991 1.00 58.56 212 CYS A C 1
ATOM 1716 O O . CYS A 1 212 ? 22.123 -3.195 -30.858 1.00 58.56 212 CYS A O 1
ATOM 1718 N N . LEU A 1 213 ? 23.413 -5.020 -30.654 1.00 62.50 213 LEU A N 1
ATOM 1719 C CA . LEU A 1 213 ? 22.378 -5.841 -30.055 1.00 62.50 213 LEU A CA 1
ATOM 1720 C C . LEU A 1 213 ? 22.310 -5.524 -28.557 1.00 62.50 213 LEU A C 1
ATOM 1722 O O . LEU A 1 213 ? 23.142 -5.988 -27.782 1.00 62.50 213 LEU A O 1
ATOM 1726 N N . MET A 1 214 ? 21.358 -4.673 -28.172 1.00 61.44 214 MET A N 1
ATOM 1727 C CA . MET A 1 214 ? 21.073 -4.397 -26.765 1.00 61.44 214 MET A CA 1
ATOM 1728 C C . MET A 1 214 ? 20.675 -5.701 -26.068 1.00 61.44 214 MET A C 1
ATOM 1730 O O . MET A 1 214 ? 19.776 -6.418 -26.515 1.00 61.44 214 MET A O 1
ATOM 1734 N N . GLU A 1 215 ? 21.393 -6.020 -24.997 1.00 66.31 215 GLU A N 1
ATOM 1735 C CA . GLU A 1 215 ? 21.063 -7.122 -24.104 1.00 66.31 215 GLU A CA 1
ATOM 1736 C C . GLU A 1 215 ? 19.873 -6.678 -23.239 1.00 66.31 215 GLU A C 1
ATOM 1738 O O . GLU A 1 215 ? 19.938 -5.599 -22.635 1.00 66.31 215 GLU A O 1
ATOM 1743 N N . PRO A 1 216 ? 18.751 -7.418 -23.239 1.00 68.94 216 PRO A N 1
ATOM 1744 C CA . PRO A 1 216 ? 17.597 -7.049 -22.432 1.00 68.94 216 PRO A CA 1
ATOM 1745 C C . PRO A 1 216 ? 17.985 -7.107 -20.950 1.00 68.94 216 PRO A C 1
ATOM 1747 O O . PRO A 1 216 ? 18.430 -8.143 -20.461 1.00 68.94 216 PRO A O 1
ATOM 1750 N N . LEU A 1 217 ? 17.835 -5.993 -20.224 1.00 71.88 217 LEU A N 1
ATOM 1751 C CA . LEU A 1 217 ? 18.051 -5.997 -18.778 1.00 71.88 217 LEU A CA 1
ATOM 1752 C C . LEU A 1 217 ? 16.953 -6.823 -18.111 1.00 71.88 217 LEU A C 1
ATOM 1754 O O . LEU A 1 217 ? 15.770 -6.492 -18.217 1.00 71.88 217 LEU A O 1
ATOM 1758 N N . GLU A 1 218 ? 17.358 -7.881 -17.412 1.00 74.00 218 GLU A N 1
ATOM 1759 C CA . GLU A 1 218 ? 16.436 -8.696 -16.635 1.00 74.00 218 GLU A CA 1
ATOM 1760 C C . GLU A 1 218 ? 15.791 -7.868 -15.512 1.00 74.00 218 GLU A C 1
ATOM 1762 O O . GLU A 1 218 ? 16.487 -7.161 -14.774 1.00 74.00 218 GLU A O 1
ATOM 1767 N N . PRO A 1 219 ? 14.463 -7.961 -15.345 1.00 75.44 219 PRO A N 1
ATOM 1768 C CA . PRO A 1 219 ? 13.776 -7.317 -14.241 1.00 75.44 219 PRO A CA 1
ATOM 1769 C C . PRO A 1 219 ? 14.253 -7.879 -12.893 1.00 75.44 219 PRO A C 1
ATOM 1771 O O . PRO A 1 219 ? 14.257 -9.093 -12.676 1.00 75.44 219 PRO A O 1
ATOM 1774 N N . GLU A 1 220 ? 14.608 -7.012 -11.944 1.00 83.19 220 GLU A N 1
ATOM 1775 C CA . GLU A 1 220 ? 15.046 -7.446 -10.615 1.00 83.19 220 GLU A CA 1
ATOM 1776 C C . GLU A 1 220 ? 13.889 -8.072 -9.813 1.00 83.19 220 GLU A C 1
ATOM 1778 O O . GLU A 1 220 ? 13.080 -7.385 -9.183 1.00 83.19 220 GLU A O 1
ATOM 1783 N N . TYR A 1 221 ? 13.834 -9.405 -9.764 1.00 82.69 221 TYR A N 1
ATOM 1784 C CA . TYR A 1 221 ? 12.806 -10.157 -9.026 1.00 82.69 221 TYR A CA 1
ATOM 1785 C C . TYR A 1 221 ? 12.687 -9.765 -7.546 1.00 82.69 221 TYR A C 1
ATOM 1787 O O . TYR A 1 221 ? 11.592 -9.795 -6.977 1.00 82.69 221 TYR A O 1
ATOM 1795 N N . MET A 1 222 ? 13.795 -9.359 -6.919 1.00 87.19 222 MET A N 1
ATOM 1796 C CA . MET A 1 222 ? 13.808 -8.901 -5.527 1.00 87.19 222 MET A CA 1
ATOM 1797 C C . MET A 1 222 ? 12.958 -7.644 -5.318 1.00 87.19 222 MET A C 1
ATOM 1799 O O . MET A 1 222 ? 12.277 -7.531 -4.297 1.00 87.19 222 MET A O 1
ATOM 1803 N N . VAL A 1 223 ? 12.936 -6.732 -6.292 1.00 88.06 223 VAL A N 1
ATOM 1804 C CA . VAL A 1 223 ? 12.140 -5.501 -6.224 1.00 88.06 223 VAL A CA 1
ATOM 1805 C C . VAL A 1 223 ? 10.650 -5.836 -6.273 1.00 88.06 223 VAL A C 1
ATOM 1807 O O . VAL A 1 223 ? 9.882 -5.340 -5.448 1.00 88.06 223 VAL A O 1
ATOM 1810 N N . TYR A 1 224 ? 10.228 -6.751 -7.150 1.00 88.19 224 TYR A N 1
ATOM 1811 C CA . TYR A 1 224 ? 8.828 -7.187 -7.205 1.00 88.19 224 TYR A CA 1
ATOM 1812 C C . TYR A 1 224 ? 8.388 -7.943 -5.950 1.00 88.19 224 TYR A C 1
ATOM 1814 O O . TYR A 1 224 ? 7.271 -7.733 -5.471 1.00 88.19 224 TYR A O 1
ATOM 1822 N N . LEU A 1 225 ? 9.262 -8.777 -5.376 1.00 88.56 225 LEU A N 1
ATOM 1823 C CA . LEU A 1 225 ? 8.996 -9.432 -4.092 1.00 88.56 225 LEU A CA 1
ATOM 1824 C C . LEU A 1 225 ? 8.830 -8.409 -2.966 1.00 88.56 225 LEU A C 1
ATOM 1826 O O . LEU A 1 225 ? 7.904 -8.530 -2.162 1.00 88.56 225 LEU A O 1
ATOM 1830 N N . PHE A 1 226 ? 9.674 -7.377 -2.930 1.00 92.12 226 PHE A N 1
ATOM 1831 C CA . PHE A 1 226 ? 9.567 -6.300 -1.951 1.00 92.12 226 PHE A CA 1
ATOM 1832 C C . PHE A 1 226 ? 8.264 -5.504 -2.114 1.00 92.12 226 PHE A C 1
ATOM 1834 O O . PHE A 1 226 ? 7.556 -5.275 -1.133 1.00 92.12 226 PHE A O 1
ATOM 1841 N N . ILE A 1 227 ? 7.884 -5.158 -3.348 1.00 90.50 227 ILE A N 1
ATOM 1842 C CA . ILE A 1 227 ? 6.602 -4.504 -3.655 1.00 90.50 227 ILE A CA 1
ATOM 1843 C C . ILE A 1 227 ? 5.425 -5.376 -3.189 1.00 90.50 227 ILE A C 1
ATOM 1845 O O . ILE A 1 227 ? 4.519 -4.889 -2.507 1.00 90.50 227 ILE A O 1
ATOM 1849 N N . GLY A 1 228 ? 5.449 -6.675 -3.498 1.00 89.56 228 GLY A N 1
ATOM 1850 C CA . GLY A 1 228 ? 4.431 -7.629 -3.055 1.00 89.56 228 GLY A CA 1
ATOM 1851 C C . GLY A 1 228 ? 4.335 -7.723 -1.530 1.00 89.56 228 GLY A C 1
ATOM 1852 O O . GLY A 1 228 ? 3.234 -7.689 -0.974 1.00 89.56 228 GLY A O 1
ATOM 1853 N N . PHE A 1 229 ? 5.477 -7.762 -0.841 1.00 92.06 229 PHE A N 1
ATOM 1854 C CA . PHE A 1 229 ? 5.541 -7.747 0.618 1.00 92.06 229 PHE A CA 1
ATOM 1855 C C . PHE A 1 229 ? 4.936 -6.466 1.208 1.00 92.06 229 PHE A C 1
ATOM 1857 O O . PHE A 1 229 ? 4.132 -6.549 2.138 1.00 92.06 229 PHE A O 1
ATOM 1864 N N . LEU A 1 230 ? 5.249 -5.292 0.650 1.00 93.00 230 LEU A N 1
ATOM 1865 C CA . LEU A 1 230 ? 4.675 -4.019 1.093 1.00 93.00 230 LEU A CA 1
ATOM 1866 C C . LEU A 1 230 ? 3.149 -3.990 0.932 1.00 93.00 230 LEU A C 1
ATOM 1868 O O . LEU A 1 230 ? 2.446 -3.594 1.864 1.00 93.00 230 LEU A O 1
ATOM 1872 N N . TYR A 1 231 ? 2.612 -4.459 -0.200 1.00 90.94 231 TYR A N 1
ATOM 1873 C CA . TYR A 1 231 ? 1.159 -4.582 -0.379 1.00 90.94 231 TYR A CA 1
ATOM 1874 C C . TYR A 1 231 ? 0.534 -5.563 0.620 1.00 90.94 231 TYR A C 1
ATOM 1876 O O . TYR A 1 231 ? -0.527 -5.274 1.183 1.00 90.94 231 TYR A O 1
ATOM 1884 N N . GLY A 1 232 ? 1.200 -6.691 0.884 1.00 90.81 232 GLY A N 1
ATOM 1885 C CA . GLY A 1 232 ? 0.788 -7.655 1.904 1.00 90.81 232 GLY A CA 1
ATOM 1886 C C . GLY A 1 232 ? 0.744 -7.039 3.304 1.00 90.81 232 GLY A C 1
ATOM 1887 O O . GLY A 1 232 ? -0.246 -7.197 4.020 1.00 90.81 232 GLY A O 1
ATOM 1888 N N . LEU A 1 233 ? 1.766 -6.261 3.666 1.00 92.44 233 LEU A N 1
ATOM 1889 C CA . LEU A 1 233 ? 1.843 -5.538 4.933 1.00 92.44 233 LEU A CA 1
ATOM 1890 C C . LEU A 1 233 ? 0.717 -4.507 5.051 1.00 92.44 233 LEU A C 1
ATOM 1892 O O . LEU A 1 233 ? 0.033 -4.466 6.071 1.00 92.44 233 LEU A O 1
ATOM 1896 N N . VAL A 1 234 ? 0.456 -3.716 4.007 1.00 90.56 234 VAL A N 1
ATOM 1897 C CA . VAL A 1 234 ? -0.659 -2.752 3.995 1.00 90.56 234 VAL A CA 1
ATOM 1898 C C . VAL A 1 234 ? -2.004 -3.465 4.151 1.00 90.56 234 VAL A C 1
ATOM 1900 O O . VAL A 1 234 ? -2.846 -3.030 4.939 1.00 90.56 234 VAL A O 1
ATOM 1903 N N . CYS A 1 235 ? -2.208 -4.590 3.462 1.00 88.94 235 CYS A N 1
ATOM 1904 C CA . CYS A 1 235 ? -3.413 -5.402 3.613 1.00 88.94 235 CYS A CA 1
ATOM 1905 C C . CYS A 1 235 ? -3.568 -5.918 5.054 1.00 88.94 235 CYS A C 1
ATOM 1907 O O . CYS A 1 235 ? -4.650 -5.813 5.640 1.00 88.94 235 CYS A O 1
ATOM 1909 N N . PHE A 1 236 ? -2.483 -6.415 5.654 1.00 89.62 236 PHE A N 1
ATOM 1910 C CA . PHE A 1 236 ? -2.465 -6.837 7.051 1.00 89.62 236 PHE A CA 1
ATOM 1911 C C . PHE A 1 236 ? -2.808 -5.680 7.996 1.00 89.62 236 PHE A C 1
ATOM 1913 O O . PHE A 1 236 ? -3.656 -5.848 8.870 1.00 89.62 236 PHE A O 1
ATOM 1920 N N . LEU A 1 237 ? -2.235 -4.489 7.792 1.00 88.56 237 LEU A N 1
ATOM 1921 C CA . LEU A 1 237 ? -2.528 -3.299 8.597 1.00 88.56 237 LEU A CA 1
ATOM 1922 C C . LEU A 1 237 ? -3.992 -2.856 8.494 1.00 88.56 237 LEU A C 1
ATOM 1924 O O . LEU A 1 237 ? -4.560 -2.426 9.4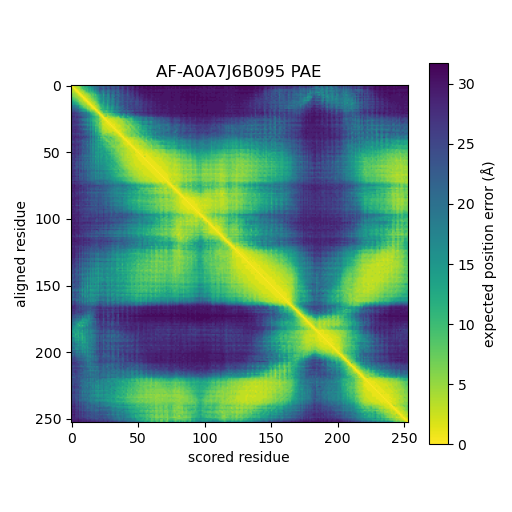95 1.00 88.56 237 LEU A O 1
ATOM 1928 N N . VAL A 1 238 ? -4.636 -2.979 7.331 1.00 87.50 238 VAL A N 1
ATOM 1929 C CA . VAL A 1 238 ? -6.069 -2.667 7.183 1.00 87.50 238 VAL A CA 1
ATOM 1930 C C . VAL A 1 238 ? -6.931 -3.617 8.016 1.00 87.50 238 VAL A C 1
ATOM 1932 O O . VAL A 1 238 ? -7.869 -3.179 8.688 1.00 87.50 238 VAL A O 1
ATOM 1935 N N . VAL A 1 239 ? -6.602 -4.910 8.013 1.00 84.12 239 VAL A N 1
ATOM 1936 C CA . VAL A 1 239 ? -7.310 -5.919 8.813 1.00 84.12 239 VAL A CA 1
ATOM 1937 C C . VAL A 1 239 ? -7.031 -5.713 10.303 1.00 84.12 239 VAL A C 1
ATOM 1939 O O . VAL A 1 239 ? -7.968 -5.582 11.093 1.00 84.12 239 VAL A O 1
ATOM 1942 N N . ALA A 1 240 ? -5.757 -5.613 10.684 1.00 83.75 240 ALA A N 1
ATOM 1943 C CA . ALA A 1 240 ? -5.313 -5.387 12.055 1.00 83.75 240 ALA A CA 1
ATOM 1944 C C . ALA A 1 240 ? -5.847 -4.065 12.622 1.00 83.75 240 ALA A C 1
ATOM 1946 O O . ALA A 1 240 ? -6.257 -4.021 13.776 1.00 83.75 240 ALA A O 1
ATOM 1947 N N . GLY A 1 241 ? -5.939 -3.008 11.811 1.00 81.62 241 GLY A N 1
ATOM 1948 C CA . GLY A 1 241 ? -6.518 -1.720 12.191 1.00 81.62 241 GLY A CA 1
ATOM 1949 C C . GLY A 1 241 ? -7.998 -1.811 12.576 1.00 81.62 241 GLY A C 1
ATOM 1950 O O . GLY A 1 241 ? -8.449 -1.088 13.467 1.00 81.62 241 GLY A O 1
ATOM 1951 N N . GLY A 1 242 ? -8.749 -2.739 11.972 1.00 77.44 242 GLY A N 1
ATOM 1952 C CA . GLY A 1 242 ? -10.112 -3.069 12.395 1.00 77.44 242 GLY A CA 1
ATOM 1953 C C . GLY A 1 242 ? -10.161 -3.609 13.827 1.00 77.44 242 GLY A C 1
ATOM 1954 O O . GLY A 1 242 ? -10.995 -3.175 14.620 1.00 77.44 242 GLY A O 1
ATOM 1955 N N . TYR A 1 243 ? -9.220 -4.486 14.184 1.00 74.75 243 TYR A N 1
ATOM 1956 C CA . TYR A 1 243 ? -9.091 -5.037 15.536 1.00 74.75 243 TYR A CA 1
ATOM 1957 C C . TYR A 1 243 ? -8.456 -4.051 16.530 1.00 74.75 243 TYR A C 1
ATOM 1959 O O . TYR A 1 243 ? -8.848 -4.022 17.693 1.00 74.75 243 TYR A O 1
ATOM 1967 N N . ALA A 1 244 ? -7.535 -3.190 16.089 1.00 76.19 244 ALA A N 1
ATOM 1968 C CA . ALA A 1 244 ? -6.871 -2.192 16.929 1.00 76.19 244 ALA A CA 1
ATOM 1969 C C . ALA A 1 244 ? -7.860 -1.178 17.524 1.00 76.19 244 ALA A C 1
ATOM 1971 O O . ALA A 1 244 ? -7.685 -0.737 18.659 1.00 76.19 244 ALA A O 1
ATOM 1972 N N . LYS A 1 245 ? -8.950 -0.863 16.809 1.00 73.88 245 LYS A N 1
ATOM 1973 C CA . LYS A 1 245 ? -10.048 -0.049 17.358 1.00 73.88 245 LYS A CA 1
ATOM 1974 C C . LYS A 1 245 ? -10.698 -0.686 18.586 1.00 73.88 245 LYS A C 1
ATOM 1976 O O . LYS A 1 245 ? -11.017 0.030 19.525 1.00 73.88 245 LYS A O 1
ATOM 1981 N N . ARG A 1 246 ? -10.817 -2.017 18.638 1.00 76.25 246 ARG A N 1
ATOM 1982 C CA . ARG A 1 246 ? -11.308 -2.721 19.838 1.00 76.25 246 ARG A CA 1
ATOM 1983 C C . ARG A 1 246 ? -10.334 -2.597 21.010 1.00 76.25 246 ARG A C 1
ATOM 1985 O O . ARG A 1 246 ? -10.757 -2.581 22.162 1.00 76.25 246 ARG A O 1
ATOM 1992 N N . LEU A 1 247 ? -9.037 -2.480 20.719 1.00 73.25 247 LEU A N 1
ATOM 1993 C CA . LEU A 1 247 ? -7.991 -2.302 21.725 1.00 73.25 247 LEU A CA 1
ATOM 1994 C C . LEU A 1 247 ? -7.994 -0.894 22.340 1.00 73.25 247 LEU A C 1
ATOM 1996 O O . LEU A 1 247 ? -7.649 -0.752 23.509 1.00 73.25 247 LEU A O 1
ATOM 2000 N N . GLN A 1 248 ? -8.440 0.136 21.605 1.00 73.88 248 GLN A N 1
ATOM 2001 C CA . GLN A 1 248 ? -8.541 1.511 22.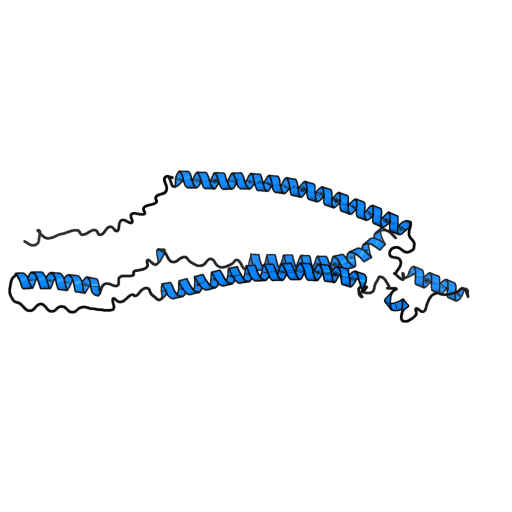126 1.00 73.88 248 GLN A CA 1
ATOM 2002 C C . GLN A 1 248 ? -9.412 1.596 23.384 1.00 73.88 248 GLN A C 1
ATOM 2004 O O . GLN A 1 248 ? -9.137 2.402 24.272 1.00 73.88 248 GLN A O 1
ATOM 2009 N N . ARG A 1 249 ? -10.414 0.719 23.497 1.00 70.38 249 ARG A N 1
ATOM 2010 C CA . ARG A 1 249 ? -11.245 0.613 24.694 1.00 70.38 249 ARG A CA 1
ATOM 2011 C C . ARG A 1 249 ? -10.441 0.229 25.936 1.00 70.38 249 ARG A C 1
ATOM 2013 O O . ARG A 1 249 ? -10.673 0.822 26.976 1.00 70.38 249 ARG A O 1
ATOM 2020 N N . PHE A 1 250 ? -9.484 -0.698 25.842 1.00 70.44 250 PHE A N 1
ATOM 2021 C CA . PHE A 1 250 ? -8.654 -1.094 26.992 1.00 70.44 250 PHE A CA 1
ATOM 2022 C C . PHE A 1 250 ? -7.774 0.039 27.520 1.00 70.44 250 PHE A C 1
ATOM 2024 O O . PHE A 1 250 ? -7.382 0.011 28.676 1.00 70.44 250 PHE A O 1
ATOM 2031 N N . VAL A 1 251 ? -7.450 1.022 26.679 1.00 72.38 251 VAL A N 1
ATOM 2032 C CA . VAL A 1 251 ? -6.671 2.196 27.090 1.00 72.38 251 VAL A CA 1
ATOM 2033 C C . VAL A 1 251 ? -7.560 3.245 27.777 1.00 72.38 251 VAL A C 1
ATOM 2035 O O . VAL A 1 251 ? -7.057 4.075 28.529 1.00 72.38 251 VAL A O 1
ATOM 2038 N N . CYS A 1 252 ? -8.872 3.233 27.510 1.00 67.31 252 CYS A N 1
ATOM 2039 C CA . CYS A 1 252 ? -9.821 4.225 28.028 1.00 67.31 252 CYS A CA 1
ATOM 2040 C C . CYS A 1 252 ? -10.702 3.723 29.186 1.00 67.31 252 CYS A C 1
ATOM 2042 O O . CYS A 1 252 ? -11.263 4.564 29.888 1.00 67.31 252 CYS A O 1
ATOM 2044 N N . ALA A 1 253 ? -10.875 2.405 29.328 1.00 60.78 253 ALA A N 1
ATOM 2045 C CA . ALA A 1 253 ? -11.641 1.743 30.388 1.00 60.78 253 ALA A CA 1
ATOM 2046 C C . ALA A 1 253 ? -10.789 1.521 31.641 1.00 60.78 253 ALA A C 1
ATOM 2048 O O . ALA A 1 253 ? -11.354 1.673 32.744 1.00 60.78 253 ALA A O 1
#

Mean predicted aligned error: 16.52 Å

Solvent-accessible surface area (backbone atoms only — not comparable to full-atom values): 15372 Å² total; per-residue (Å²): 124,88,78,82,73,80,75,88,83,79,88,76,88,76,79,82,76,82,67,93,57,99,64,54,76,66,56,52,54,52,50,52,54,51,52,54,53,53,52,49,53,54,52,53,52,51,51,53,53,51,50,54,51,49,51,51,50,51,53,51,52,51,52,52,50,53,54,48,52,52,41,55,75,73,32,85,81,50,88,68,45,60,54,49,73,68,54,54,52,51,38,51,52,30,44,75,69,75,42,92,48,78,72,80,71,50,83,72,48,58,73,65,43,41,51,81,87,54,90,74,72,49,76,69,50,45,51,54,36,47,56,47,49,53,52,52,48,55,52,49,53,53,51,49,52,53,54,51,49,54,50,50,53,47,52,51,46,46,52,52,45,56,52,61,68,68,61,56,70,64,69,68,92,70,83,82,87,78,86,79,88,63,94,47,75,70,40,54,55,52,45,55,52,49,55,54,49,51,54,60,64,71,44,87,60,57,89,64,63,79,87,75,63,75,77,70,77,78,78,62,64,67,58,56,50,51,53,52,48,53,52,50,49,52,53,48,48,43,56,49,51,53,54,49,59,64,50,52,48,73,79,73,110

Foldseek 3Di:
DVVPPDDPDDDDDDDPPPPPDPDDPVRVVVVVVVVVVVVVVVVVVVVVVVVVVVVVVVVVVVVVLVVLLVCVVPPCPRPVQEDEPVNVVVLVVCVVVVHDHPDDDDPVSPLRHYHLPDPDARPVLCVQLVVLLVVLVVVVVVVVVVVVVVVVVLVVLVVVLVVLVVPQQPLPPDDDDDDQDDDDPVSVVVVVVNVVVNCVNPDRDRVDDPVPNDDRDDDDPVVVVVVVVVSVVSSVCSVVVSSVVSVSVVVSD

Organism: Ameiurus melas (NCBI:txid219545)

Sequence (253 aa):
MKKEFEFNMSASVRFEINLNSSQSVHDMAQKIMEEVSQDRERVLDLMGLLTYVGLFLLLFLYLKAVLYKNRYLHSDDFDNFYITKQFVELDRKFSTQGKPAVLPLSKKEALTYITPYYLRLTSRERRTVMTGLVSVLKHMVMGGVVIALDLMVFWVFDILHYHAQTEIVARAPLVVDIQVNGSGYASDIFKDIVASFDVLQKGNITILSKKCLMEPLEPEYMVYLFIGFLYGLVCFLVVAGGYAKRLQRFVCA